Protein AF-A0A7S4D7T1-F1 (afdb_monomer)

Mean predicted aligned error: 14.3 Å

Organism: Heterosigma akashiwo (NCBI:txid2829)

Radius of gyration: 26.29 Å; Cα contacts (8 Å, |Δi|>4): 241; chains: 1; bounding box: 72×75×71 Å

Secondary structure (DSSP, 8-state):
-HHHHHHHHHHHHHHHHHHHHHHTTT-HHHHHHHHHHHHHHHHH-HHHHHHHHHTTHHHHHHHHHHGGGS-HHHHHHTTTTS--S-PPPPS--HHHHHHHHHHHT--------SB------S-TT---TT---PPPBPHHHHHHHHHHHHHHS-TT-SS--B-HHHHHHHHHHTT--SSTHHHHHHHHHHHHS-B-TTSPBPHHHHHHHHHHHHHH-HHHHHHHHHHTTB-TTS-B--TTTTS-------------------------

Foldseek 3Di:
DVVVVVVVVVVVVLVVLVVCCLCCQVVVVCNLVSLLVLLVCLQVDVVSLVVCVVVVVLLSLVCLQCQVVDDPVSCVVSVVPHDSDDGDRRPDSPSSVSSNCSSVVNDDDAQDDQWDDPPPPDDPPPCPVPDDPQTAGDPLNLVLQLVVQVVLFDPPDPPTFADLVSQLVLCVLLCVDPDPVSVVVSVCLLVPFDADPVSGHDSRSSSVVVSVCCVVPVVSSVSSSVSVQQDSNSDRQDPVNVPDPPPDPPDDDDDDDDDDDDDDDDDD

Solvent-accessible surface area (backbone atoms only — not comparable to full-atom values): 16066 Å² total; per-residue (Å²): 110,72,70,58,55,51,51,52,50,53,52,50,51,51,53,50,55,52,51,46,62,70,48,23,54,83,38,67,93,51,30,57,60,54,26,43,49,51,16,51,47,19,64,76,31,66,67,53,15,52,54,41,49,77,67,45,42,49,58,42,42,49,46,66,71,33,57,90,77,36,56,70,70,56,44,59,72,41,58,88,67,53,82,89,80,75,59,78,80,67,95,70,55,60,38,46,51,48,21,33,36,25,45,73,64,48,84,69,66,59,73,54,60,58,52,38,77,78,75,84,71,84,64,94,79,76,78,60,86,85,57,80,80,73,68,45,55,13,72,62,42,47,51,46,53,48,51,54,51,60,71,57,27,62,91,85,50,82,77,68,40,32,42,76,66,39,49,48,56,49,39,57,67,52,60,56,60,97,56,84,61,48,64,54,52,47,52,50,47,58,71,72,34,50,50,42,100,86,69,23,39,22,66,67,16,52,51,52,52,50,32,59,38,42,75,77,42,46,67,57,53,50,54,40,40,44,70,71,42,31,46,53,60,58,47,62,64,50,91,68,65,81,64,73,86,76,74,80,88,82,84,86,84,88,76,87,83,86,77,83,84,89,84,81,89,82,90,135

pLDDT: mean 73.37, std 18.33, range [31.25, 96.25]

Structure (mmCIF, N/CA/C/O backbone):
data_AF-A0A7S4D7T1-F1
#
_entry.id   AF-A0A7S4D7T1-F1
#
loop_
_atom_site.group_PDB
_atom_site.id
_atom_site.type_symbol
_atom_site.label_atom_id
_atom_site.label_alt_id
_atom_site.label_comp_id
_atom_site.label_asym_id
_atom_site.label_entity_id
_atom_site.label_seq_id
_atom_site.pdbx_PDB_ins_code
_atom_site.Cartn_x
_atom_site.Cartn_y
_atom_site.Cartn_z
_atom_site.occupancy
_atom_site.B_iso_or_equiv
_atom_site.auth_seq_id
_atom_site.auth_comp_id
_atom_site.auth_asym_id
_atom_site.auth_atom_id
_atom_site.pdbx_PDB_model_num
ATOM 1 N N . ALA A 1 1 ? 8.846 4.303 -43.285 1.00 58.09 1 ALA A N 1
ATOM 2 C CA . ALA A 1 1 ? 9.460 5.480 -42.624 1.00 58.09 1 ALA A CA 1
ATOM 3 C C . ALA A 1 1 ? 8.928 5.711 -41.201 1.00 58.09 1 ALA A C 1
ATOM 5 O O . ALA A 1 1 ? 9.719 5.656 -40.267 1.00 58.09 1 ALA A O 1
ATOM 6 N N . ALA A 1 2 ? 7.615 5.886 -40.995 1.00 49.41 2 ALA A N 1
ATOM 7 C CA . ALA A 1 2 ? 7.029 6.159 -39.669 1.00 49.41 2 ALA A CA 1
ATOM 8 C C . ALA A 1 2 ? 7.348 5.097 -38.589 1.00 49.41 2 ALA A C 1
ATOM 10 O O . ALA A 1 2 ? 7.709 5.449 -37.470 1.00 49.41 2 ALA A O 1
ATOM 11 N N . ALA A 1 3 ? 7.323 3.804 -38.932 1.00 53.72 3 ALA A N 1
ATOM 12 C CA . ALA A 1 3 ? 7.655 2.720 -37.996 1.00 53.72 3 ALA A CA 1
ATOM 13 C C . ALA A 1 3 ? 9.134 2.707 -37.549 1.00 53.72 3 ALA A C 1
ATOM 15 O O . ALA A 1 3 ? 9.437 2.330 -36.420 1.00 53.72 3 ALA A O 1
ATOM 16 N N . LEU A 1 4 ? 10.060 3.145 -38.411 1.00 59.38 4 LEU A N 1
ATOM 17 C CA . LEU A 1 4 ? 11.486 3.260 -38.074 1.00 59.38 4 LEU A CA 1
ATOM 18 C C . LEU A 1 4 ? 11.746 4.456 -37.149 1.00 59.38 4 LEU A C 1
ATOM 20 O O . LEU A 1 4 ? 12.502 4.334 -36.190 1.00 59.38 4 LEU A O 1
ATOM 24 N N . LEU A 1 5 ? 11.058 5.577 -37.387 1.00 53.88 5 LEU A N 1
ATOM 25 C CA . LEU A 1 5 ? 11.088 6.753 -36.510 1.00 53.88 5 LEU A CA 1
ATOM 26 C C . LEU A 1 5 ? 10.469 6.472 -35.134 1.00 53.88 5 LEU A C 1
ATOM 28 O O . LEU A 1 5 ? 10.988 6.932 -34.121 1.00 53.88 5 LEU A O 1
ATOM 32 N N . ALA A 1 6 ? 9.386 5.695 -35.074 1.00 60.22 6 ALA A N 1
ATOM 33 C CA . ALA A 1 6 ? 8.800 5.268 -33.805 1.00 60.22 6 ALA A CA 1
ATOM 34 C C . ALA A 1 6 ? 9.772 4.377 -33.011 1.00 60.22 6 ALA A C 1
ATOM 36 O O . ALA A 1 6 ? 9.989 4.604 -31.822 1.00 60.22 6 ALA A O 1
ATOM 37 N N . ARG A 1 7 ? 10.438 3.424 -33.681 1.00 71.31 7 ARG A N 1
ATOM 38 C CA . ARG A 1 7 ? 11.459 2.562 -33.062 1.00 71.31 7 ARG A CA 1
ATOM 39 C C . ARG A 1 7 ? 12.651 3.354 -32.520 1.00 71.31 7 ARG A C 1
ATOM 41 O O . ARG A 1 7 ? 13.093 3.064 -31.412 1.00 71.31 7 ARG A O 1
ATOM 48 N N . SER A 1 8 ? 13.142 4.363 -33.245 1.00 75.56 8 SER A N 1
ATOM 49 C CA . SER A 1 8 ? 14.277 5.176 -32.782 1.00 75.56 8 SER A CA 1
ATOM 50 C C . SER A 1 8 ? 13.923 6.066 -31.587 1.00 75.56 8 SER A C 1
ATOM 52 O O . SER A 1 8 ? 14.729 6.214 -30.671 1.00 75.56 8 SER A O 1
ATOM 54 N N . ARG A 1 9 ? 12.698 6.607 -31.542 1.00 74.81 9 ARG A N 1
ATOM 55 C CA . ARG A 1 9 ? 12.204 7.396 -30.402 1.00 74.81 9 ARG A CA 1
ATOM 56 C C . ARG A 1 9 ? 12.018 6.545 -29.151 1.00 74.81 9 ARG A C 1
ATOM 58 O O . ARG A 1 9 ? 12.444 6.966 -28.081 1.00 74.81 9 ARG A O 1
ATOM 65 N N . CYS A 1 10 ? 11.443 5.348 -29.282 1.00 71.19 10 CYS A N 1
ATOM 66 C CA . CYS A 1 10 ? 11.310 4.417 -28.162 1.00 71.19 10 CYS A CA 1
ATOM 67 C C . CYS A 1 10 ? 12.678 3.971 -27.633 1.00 71.19 10 CYS A C 1
ATOM 69 O O . CYS A 1 10 ? 12.885 3.997 -26.427 1.00 71.19 10 CYS A O 1
ATOM 71 N N . ALA A 1 11 ? 13.625 3.626 -28.513 1.00 75.19 11 ALA A N 1
ATOM 72 C CA . ALA A 1 11 ? 14.980 3.261 -28.100 1.00 75.19 11 ALA A CA 1
ATOM 73 C C . ALA A 1 11 ? 15.654 4.394 -27.311 1.00 75.19 11 ALA A C 1
ATOM 75 O O . ALA A 1 11 ? 16.148 4.168 -26.211 1.00 75.19 11 ALA A O 1
ATOM 76 N N . ARG A 1 12 ? 15.567 5.631 -27.815 1.00 80.00 12 ARG A N 1
ATOM 77 C CA . ARG A 1 12 ? 16.130 6.804 -27.141 1.00 80.00 12 ARG A CA 1
ATOM 78 C C . ARG A 1 12 ? 15.448 7.108 -25.806 1.00 80.00 12 ARG A C 1
ATOM 80 O O . ARG A 1 12 ? 16.125 7.468 -24.854 1.00 80.00 12 ARG A O 1
ATOM 87 N N . ALA A 1 13 ? 14.129 6.944 -25.711 1.00 75.44 13 ALA A N 1
ATOM 88 C CA . ALA A 1 13 ? 13.408 7.107 -24.448 1.00 75.44 13 ALA A CA 1
ATOM 89 C C . ALA A 1 13 ? 13.842 6.066 -23.403 1.00 75.44 13 ALA A C 1
ATOM 91 O O . ALA A 1 13 ? 14.020 6.406 -22.238 1.00 75.44 13 ALA A O 1
ATOM 92 N N . VAL A 1 14 ? 14.067 4.817 -23.823 1.00 76.44 14 VAL A N 1
ATOM 93 C CA . VAL A 1 14 ? 14.554 3.745 -22.945 1.00 76.44 14 VAL A CA 1
ATOM 94 C C . VAL A 1 14 ? 16.005 3.983 -22.525 1.00 76.44 14 VAL A C 1
ATOM 96 O O . VAL A 1 14 ? 16.341 3.755 -21.369 1.00 76.44 14 VAL A O 1
ATOM 99 N N . GLU A 1 15 ? 16.858 4.487 -23.417 1.00 79.25 15 GLU A N 1
ATOM 100 C CA . GLU A 1 15 ? 18.231 4.891 -23.080 1.00 79.25 15 GLU A CA 1
ATOM 101 C C . GLU A 1 15 ? 18.268 6.064 -22.096 1.00 79.25 15 GLU A C 1
ATOM 103 O O . GLU A 1 15 ? 19.058 6.043 -21.157 1.00 79.25 15 GLU A O 1
ATOM 108 N N . LEU A 1 16 ? 17.385 7.052 -22.260 1.00 80.69 16 LEU A N 1
ATOM 109 C CA . LEU A 1 16 ? 17.260 8.167 -21.320 1.00 80.69 16 LEU A CA 1
ATOM 110 C C . LEU A 1 16 ? 16.741 7.697 -19.958 1.00 80.69 16 LEU A C 1
ATOM 112 O O . LEU A 1 16 ? 17.324 8.053 -18.942 1.00 80.69 16 LEU A O 1
ATOM 116 N N . ALA A 1 17 ? 15.708 6.850 -19.921 1.00 73.62 17 ALA A N 1
ATOM 117 C CA . ALA A 1 17 ? 15.230 6.246 -18.676 1.00 73.62 17 ALA A CA 1
ATOM 118 C C . ALA A 1 17 ? 16.332 5.418 -17.995 1.00 73.62 17 ALA A C 1
ATOM 120 O O . ALA A 1 17 ? 16.471 5.437 -16.774 1.00 73.62 17 ALA A O 1
ATOM 121 N N . ALA A 1 18 ? 17.161 4.737 -18.787 1.00 73.94 18 ALA A N 1
ATOM 122 C CA . ALA A 1 18 ? 18.291 3.981 -18.283 1.00 73.94 18 ALA A CA 1
ATOM 123 C C . ALA A 1 18 ? 19.401 4.871 -17.695 1.00 73.94 18 ALA A C 1
ATOM 125 O O . ALA A 1 18 ? 19.939 4.564 -16.630 1.00 73.94 18 ALA A O 1
ATOM 126 N N . ALA A 1 19 ? 19.727 5.980 -18.360 1.00 79.75 19 ALA A N 1
ATOM 127 C CA . ALA A 1 19 ? 20.663 6.975 -17.843 1.00 79.75 19 ALA A CA 1
ATOM 128 C C . ALA A 1 19 ? 20.142 7.602 -16.539 1.00 79.75 19 ALA A C 1
ATOM 130 O O . ALA A 1 19 ? 20.873 7.661 -15.552 1.00 79.75 19 ALA A O 1
ATOM 131 N N . LEU A 1 20 ? 18.848 7.941 -16.496 1.00 78.00 20 LEU A N 1
ATOM 132 C CA . LEU A 1 20 ? 18.187 8.486 -15.310 1.00 78.00 20 LEU A CA 1
ATOM 133 C C . LEU A 1 20 ? 18.235 7.534 -14.112 1.00 78.00 20 LEU A C 1
ATOM 135 O O . LEU A 1 20 ? 18.373 8.003 -12.994 1.00 78.00 20 LEU A O 1
ATOM 139 N N . VAL A 1 21 ? 18.179 6.211 -14.305 1.00 73.88 21 VAL A N 1
ATOM 140 C CA . VAL A 1 21 ? 18.367 5.247 -13.201 1.00 73.88 21 VAL A CA 1
ATOM 141 C C . VAL A 1 21 ? 19.792 5.287 -12.641 1.00 73.88 21 VAL A C 1
ATOM 143 O O . VAL A 1 21 ? 19.977 5.143 -11.433 1.00 73.88 21 VAL A O 1
ATOM 146 N N . GLY A 1 22 ? 20.798 5.505 -13.493 1.00 71.69 22 GLY A N 1
ATOM 147 C CA . GLY A 1 22 ? 22.178 5.719 -13.045 1.00 71.69 22 GLY A CA 1
ATOM 148 C C . GLY A 1 22 ? 22.328 7.006 -12.231 1.00 71.69 22 GLY A C 1
ATOM 149 O O . GLY A 1 22 ? 23.037 7.024 -11.228 1.00 71.69 22 GLY A O 1
ATOM 150 N N . GLU A 1 23 ? 21.602 8.053 -12.623 1.00 78.06 23 GLU A N 1
ATOM 151 C CA . GLU A 1 23 ? 21.606 9.368 -11.972 1.00 78.06 23 GLU A CA 1
ATOM 152 C C . GLU A 1 23 ? 20.596 9.503 -10.823 1.00 78.06 23 GLU A C 1
ATOM 154 O O . GLU A 1 23 ? 20.685 10.450 -10.046 1.00 78.06 23 GLU A O 1
ATOM 159 N N . ALA A 1 24 ? 19.667 8.556 -10.649 1.00 72.75 24 ALA A N 1
ATOM 160 C CA . ALA A 1 24 ? 18.626 8.593 -9.614 1.00 72.75 24 ALA A CA 1
ATOM 161 C C . ALA A 1 24 ? 19.216 8.716 -8.198 1.00 72.75 24 ALA A C 1
ATOM 163 O O . ALA A 1 24 ? 18.579 9.232 -7.283 1.00 72.75 24 ALA A O 1
ATOM 164 N N . GLN A 1 25 ? 20.472 8.295 -8.03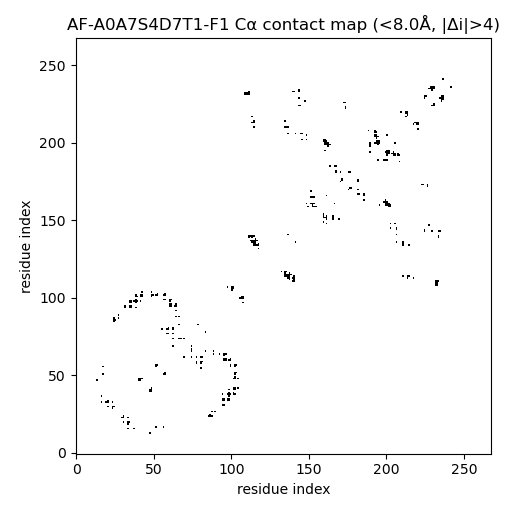2 1.00 68.00 25 GLN A N 1
ATOM 165 C CA . GLN A 1 25 ? 21.265 8.473 -6.820 1.00 68.00 25 GLN A CA 1
ATOM 166 C C . GLN A 1 25 ? 21.493 9.944 -6.440 1.00 68.00 25 GLN A C 1
ATOM 168 O O . GLN A 1 25 ? 21.519 10.265 -5.254 1.00 68.00 25 GLN A O 1
ATOM 173 N N . ALA A 1 26 ? 21.641 10.827 -7.429 1.00 75.19 26 ALA A N 1
ATOM 174 C CA . ALA A 1 26 ? 21.831 12.261 -7.229 1.00 75.19 26 ALA A CA 1
ATOM 175 C C . ALA A 1 26 ? 20.513 12.995 -6.925 1.00 75.19 26 ALA A C 1
ATOM 177 O O . ALA A 1 26 ? 20.535 14.102 -6.387 1.00 75.19 26 ALA A O 1
ATOM 178 N N . TYR A 1 27 ? 19.368 12.371 -7.227 1.00 77.50 27 TYR A N 1
ATOM 179 C CA . TYR A 1 27 ? 18.038 12.970 -7.103 1.00 77.50 27 TYR A CA 1
ATOM 180 C C . TYR A 1 27 ? 17.077 12.054 -6.328 1.00 77.50 27 TYR A C 1
ATOM 182 O O . TYR A 1 27 ? 16.095 11.558 -6.883 1.00 77.50 27 TYR A O 1
ATOM 190 N N . PRO A 1 28 ? 17.309 11.832 -5.020 1.00 69.69 28 PRO A N 1
ATOM 191 C CA . PRO A 1 28 ? 16.513 10.892 -4.229 1.00 69.69 28 PRO A CA 1
ATOM 192 C C . PRO A 1 28 ? 15.020 11.252 -4.182 1.00 69.69 28 PRO A C 1
ATOM 194 O O . PRO A 1 28 ? 14.190 10.359 -4.089 1.00 69.69 28 PRO A O 1
ATOM 197 N N . GLY A 1 29 ? 14.664 12.537 -4.296 1.00 73.12 29 GLY A N 1
ATOM 198 C CA . GLY A 1 29 ? 13.265 12.982 -4.288 1.00 73.12 29 GLY A CA 1
ATOM 199 C C . GLY A 1 29 ? 12.452 12.580 -5.523 1.00 73.12 29 GLY A C 1
ATOM 200 O O . GLY A 1 29 ? 11.230 12.577 -5.450 1.00 73.12 29 GLY A O 1
ATOM 201 N N . THR A 1 30 ? 13.106 12.244 -6.639 1.00 77.94 30 THR A N 1
ATOM 202 C CA . THR A 1 30 ? 12.452 11.828 -7.896 1.00 77.94 30 THR A CA 1
ATOM 203 C C . THR A 1 30 ? 12.805 10.398 -8.300 1.00 77.94 30 THR A C 1
ATOM 205 O O . THR A 1 30 ? 12.291 9.890 -9.296 1.00 77.94 30 THR A O 1
ATOM 208 N N . ALA A 1 31 ? 13.673 9.729 -7.537 1.00 78.44 31 ALA A N 1
ATOM 209 C CA . ALA A 1 31 ? 14.125 8.376 -7.826 1.00 78.44 31 ALA A CA 1
ATOM 210 C C . ALA A 1 31 ? 12.949 7.386 -7.907 1.00 78.44 31 ALA A C 1
ATOM 212 O O . ALA A 1 31 ? 12.896 6.578 -8.834 1.00 78.44 31 ALA A O 1
ATOM 213 N N . ASP A 1 32 ? 11.974 7.500 -7.001 1.00 77.38 32 ASP A N 1
ATOM 214 C CA . ASP A 1 32 ? 10.762 6.671 -6.997 1.00 77.38 32 ASP A CA 1
ATOM 215 C C . ASP A 1 32 ? 9.980 6.753 -8.311 1.00 77.38 32 ASP A C 1
ATOM 217 O O . ASP A 1 32 ? 9.601 5.722 -8.868 1.00 77.38 32 ASP A O 1
ATOM 221 N N . ASP A 1 33 ? 9.795 7.962 -8.845 1.00 81.31 33 ASP A N 1
ATOM 222 C CA . ASP A 1 33 ? 9.062 8.177 -10.095 1.00 81.31 33 ASP A CA 1
ATOM 223 C C . ASP A 1 33 ? 9.802 7.557 -11.288 1.00 81.31 33 ASP A C 1
ATOM 225 O O . ASP A 1 33 ? 9.182 6.980 -12.186 1.00 81.31 33 ASP A O 1
ATOM 229 N N . VAL A 1 34 ? 11.140 7.615 -11.284 1.00 83.50 34 VAL A N 1
ATOM 230 C CA . VAL A 1 34 ? 11.977 6.976 -12.311 1.00 83.50 34 VAL A CA 1
ATOM 231 C C . VAL A 1 34 ? 11.824 5.455 -12.256 1.00 83.50 34 VAL A C 1
ATOM 233 O O . VAL A 1 34 ? 11.635 4.820 -13.296 1.00 83.50 34 VAL A O 1
ATOM 236 N N . PHE A 1 35 ? 11.856 4.853 -11.064 1.00 84.88 35 PHE A N 1
ATOM 237 C CA . PHE A 1 35 ? 11.665 3.408 -10.917 1.00 84.88 35 PHE A CA 1
ATOM 238 C C . PHE A 1 35 ? 10.250 2.976 -11.307 1.00 84.88 35 PHE A C 1
ATOM 240 O O . PHE A 1 35 ? 10.098 2.016 -12.065 1.00 84.88 35 PHE A O 1
ATOM 247 N N . ALA A 1 36 ? 9.227 3.719 -10.881 1.00 82.19 36 ALA A N 1
ATOM 248 C CA . ALA A 1 36 ? 7.841 3.473 -11.266 1.00 82.19 36 ALA A CA 1
ATOM 249 C C . ALA A 1 36 ? 7.659 3.527 -12.793 1.00 82.19 36 ALA A C 1
ATOM 251 O O . ALA A 1 36 ? 7.038 2.637 -13.378 1.00 82.19 36 ALA A O 1
ATOM 252 N N . LEU A 1 37 ? 8.267 4.515 -13.461 1.00 84.62 37 LEU A N 1
ATOM 253 C CA . LEU A 1 37 ? 8.248 4.632 -14.919 1.00 84.62 37 LEU A CA 1
ATOM 254 C C . LEU A 1 37 ? 8.920 3.432 -15.600 1.00 84.62 37 LEU A C 1
ATOM 256 O O . LEU A 1 37 ? 8.364 2.872 -16.546 1.00 84.62 37 LEU A O 1
ATOM 260 N N . VAL A 1 38 ? 10.097 3.012 -15.128 1.00 84.62 38 VAL A N 1
ATOM 261 C CA . VAL A 1 38 ? 10.807 1.843 -15.677 1.00 84.62 38 VAL A CA 1
ATOM 262 C C . VAL A 1 38 ? 9.978 0.569 -15.511 1.00 84.62 38 VAL A C 1
ATOM 264 O O . VAL A 1 38 ? 9.858 -0.203 -16.465 1.00 84.62 38 VAL A O 1
ATOM 267 N N . GLY A 1 39 ? 9.364 0.372 -14.341 1.00 83.38 39 GLY A N 1
ATOM 268 C CA . GLY A 1 39 ? 8.457 -0.746 -14.085 1.00 83.38 39 GLY A CA 1
ATOM 269 C C . GLY A 1 39 ? 7.258 -0.748 -15.034 1.00 83.38 39 GLY A C 1
ATOM 270 O O . GLY A 1 39 ? 6.999 -1.756 -15.696 1.00 83.38 39 GLY A O 1
ATOM 271 N N . ALA A 1 40 ? 6.586 0.396 -15.189 1.00 82.75 40 ALA A N 1
ATOM 272 C CA . ALA A 1 40 ? 5.454 0.549 -16.101 1.00 82.75 40 ALA A CA 1
ATOM 273 C C . ALA A 1 40 ? 5.842 0.279 -17.568 1.00 82.75 40 ALA A C 1
ATOM 275 O O . ALA A 1 40 ? 5.142 -0.445 -18.278 1.00 82.75 40 ALA A O 1
ATOM 276 N N . LEU A 1 41 ? 6.989 0.794 -18.026 1.00 83.94 41 LEU A N 1
ATOM 277 C CA . LEU A 1 41 ? 7.494 0.552 -19.382 1.00 83.94 41 LEU A CA 1
ATOM 278 C C . LEU A 1 41 ? 7.815 -0.931 -19.624 1.00 83.94 41 LEU A C 1
ATOM 280 O O . LEU A 1 41 ? 7.480 -1.470 -20.682 1.00 83.94 41 LEU A O 1
ATOM 284 N N . ALA A 1 42 ? 8.439 -1.600 -18.651 1.00 84.75 42 ALA A N 1
ATOM 285 C CA . ALA A 1 42 ? 8.751 -3.024 -18.729 1.00 84.75 42 ALA A CA 1
ATOM 286 C C . ALA A 1 42 ? 7.488 -3.905 -18.726 1.00 84.75 42 ALA A C 1
ATOM 288 O O . ALA A 1 42 ? 7.451 -4.924 -19.423 1.00 84.75 42 ALA A O 1
ATOM 289 N N . ALA A 1 43 ? 6.452 -3.508 -17.981 1.00 81.12 43 ALA A N 1
ATOM 290 C CA . ALA A 1 43 ? 5.167 -4.200 -17.941 1.00 81.12 43 ALA A CA 1
ATOM 291 C C . ALA A 1 43 ? 4.385 -4.046 -19.257 1.00 81.12 43 ALA A C 1
ATOM 293 O O . ALA A 1 43 ? 3.876 -5.031 -19.791 1.00 81.12 43 ALA A O 1
ATOM 294 N N . CYS A 1 44 ? 4.338 -2.832 -19.817 1.00 83.31 44 CYS A N 1
ATOM 295 C CA . CYS A 1 44 ? 3.559 -2.530 -21.019 1.00 83.31 44 CYS A CA 1
ATOM 296 C C . CYS A 1 44 ? 4.208 -3.022 -22.323 1.00 83.31 44 CYS A C 1
ATOM 298 O O . CYS A 1 44 ? 3.500 -3.317 -23.285 1.00 83.31 44 CYS A O 1
ATOM 300 N N . ALA A 1 45 ? 5.543 -3.104 -22.395 1.00 87.31 45 ALA A N 1
ATOM 301 C CA . ALA A 1 45 ? 6.253 -3.405 -23.638 1.00 87.31 45 ALA A CA 1
ATOM 302 C C . ALA A 1 45 ? 7.298 -4.529 -23.468 1.00 87.31 45 ALA A C 1
ATOM 304 O O . ALA A 1 45 ? 8.441 -4.270 -23.078 1.00 87.31 45 ALA A O 1
ATOM 305 N N . PRO A 1 46 ? 6.990 -5.780 -23.877 1.00 85.75 46 PRO A N 1
ATOM 306 C CA . PRO A 1 46 ? 7.918 -6.911 -23.756 1.00 85.75 46 PRO A CA 1
ATOM 307 C C . PRO A 1 46 ? 9.271 -6.696 -24.450 1.00 85.75 46 PRO A C 1
ATOM 309 O O . PRO A 1 46 ? 10.291 -7.218 -24.002 1.00 85.75 46 PRO A O 1
ATOM 312 N N . ALA A 1 47 ? 9.301 -5.920 -25.539 1.00 84.25 47 ALA A N 1
ATOM 313 C CA . ALA A 1 47 ? 10.537 -5.559 -26.231 1.00 84.25 47 ALA A CA 1
ATOM 314 C C . ALA A 1 47 ? 11.437 -4.646 -25.379 1.00 84.25 47 ALA A C 1
ATOM 316 O O . ALA A 1 47 ? 12.647 -4.858 -25.333 1.00 84.25 47 ALA A O 1
ATOM 317 N N . VAL A 1 48 ? 10.844 -3.680 -24.666 1.00 84.19 48 VAL A N 1
ATOM 318 C CA . VAL A 1 48 ? 11.557 -2.795 -23.733 1.00 84.19 48 VAL A CA 1
ATOM 319 C C . VAL A 1 48 ? 12.106 -3.606 -22.566 1.00 84.19 48 VAL A C 1
ATOM 321 O O . VAL A 1 48 ? 13.281 -3.480 -22.238 1.00 84.19 48 VAL A O 1
ATOM 324 N N . ARG A 1 49 ? 11.301 -4.518 -22.009 1.00 87.31 49 ARG A N 1
ATOM 325 C CA . ARG A 1 49 ? 11.753 -5.443 -20.964 1.00 87.31 49 ARG A CA 1
ATOM 326 C C . ARG A 1 49 ? 12.974 -6.255 -21.394 1.00 87.31 49 ARG A C 1
ATOM 328 O O . ARG A 1 49 ? 13.981 -6.245 -20.695 1.00 87.31 49 ARG A O 1
ATOM 335 N N . ARG A 1 50 ? 12.919 -6.921 -22.557 1.00 85.81 50 ARG A N 1
ATOM 336 C CA . ARG A 1 50 ? 14.054 -7.702 -23.091 1.00 85.81 50 ARG A CA 1
ATOM 337 C C . ARG A 1 50 ? 15.303 -6.843 -23.278 1.00 85.81 50 ARG A C 1
ATOM 339 O O . ARG A 1 50 ? 16.391 -7.288 -22.933 1.00 85.81 50 ARG A O 1
ATOM 346 N N . TYR A 1 51 ? 15.141 -5.624 -23.794 1.00 85.31 51 TYR A N 1
ATOM 347 C CA . TYR A 1 51 ? 16.247 -4.684 -23.967 1.00 85.31 51 TYR A CA 1
ATOM 348 C C . TYR A 1 51 ? 16.897 -4.312 -22.629 1.00 85.31 51 TYR A C 1
ATOM 350 O O . TYR A 1 51 ? 18.114 -4.394 -22.494 1.00 85.31 51 TYR A O 1
ATOM 358 N N . LEU A 1 52 ? 16.094 -3.947 -21.628 1.00 84.06 52 LEU A N 1
ATOM 359 C CA . LEU A 1 52 ? 16.585 -3.567 -20.304 1.00 84.06 52 LEU A CA 1
ATOM 360 C C . LEU A 1 52 ? 17.264 -4.747 -19.590 1.00 84.06 52 LEU A C 1
ATOM 362 O O . LEU A 1 52 ? 18.349 -4.584 -19.034 1.00 84.06 52 LEU A O 1
ATOM 366 N N . VAL A 1 53 ? 16.693 -5.952 -19.671 1.00 86.00 53 VAL A N 1
ATOM 367 C CA . VAL A 1 53 ? 17.312 -7.178 -19.134 1.00 86.00 53 VAL A CA 1
ATOM 368 C C . VAL A 1 53 ? 18.657 -7.464 -19.805 1.00 86.00 53 VAL A C 1
ATOM 370 O O . VAL A 1 53 ? 19.634 -7.715 -19.106 1.00 86.00 53 VAL A O 1
ATOM 373 N N . ALA A 1 54 ? 18.747 -7.344 -21.133 1.00 85.44 54 ALA A N 1
ATOM 374 C CA . ALA A 1 54 ? 20.001 -7.521 -21.873 1.00 85.44 54 ALA A CA 1
ATOM 375 C C . ALA A 1 54 ? 21.083 -6.480 -21.514 1.00 85.44 54 ALA A C 1
ATOM 377 O O . ALA A 1 54 ? 22.255 -6.676 -21.823 1.00 85.44 54 ALA A O 1
ATOM 378 N N . ARG A 1 55 ? 20.702 -5.374 -20.863 1.00 83.00 55 ARG A N 1
ATOM 379 C CA . ARG A 1 55 ? 21.597 -4.327 -20.346 1.00 83.00 55 ARG A CA 1
ATOM 380 C C . ARG A 1 55 ? 21.835 -4.433 -18.834 1.00 83.00 55 ARG A C 1
ATOM 382 O O . ARG A 1 55 ? 22.299 -3.469 -18.227 1.00 83.00 55 ARG A O 1
ATOM 389 N N . GLU A 1 56 ? 21.496 -5.572 -18.230 1.00 82.50 56 GLU A N 1
ATOM 390 C CA . GLU A 1 56 ? 21.701 -5.863 -16.804 1.00 82.50 56 GLU A CA 1
ATOM 391 C C . GLU A 1 56 ? 20.970 -4.894 -15.854 1.00 82.50 56 GLU A C 1
ATOM 393 O O . GLU A 1 56 ? 21.374 -4.696 -14.707 1.00 82.50 56 GLU A O 1
ATOM 398 N N . PHE A 1 57 ? 19.858 -4.294 -16.294 1.00 81.88 57 PHE A N 1
ATOM 399 C CA . PHE A 1 57 ? 19.068 -3.392 -15.446 1.00 81.88 57 PHE A CA 1
ATOM 400 C C . PHE A 1 57 ? 18.600 -4.006 -14.122 1.00 81.88 57 PHE A C 1
ATOM 402 O O . PHE A 1 57 ? 18.728 -3.333 -13.101 1.00 81.88 57 PHE A O 1
ATOM 409 N N . PRO A 1 58 ? 18.115 -5.262 -14.076 1.00 83.44 58 PRO A N 1
ATOM 410 C CA . PRO A 1 58 ? 17.748 -5.895 -12.811 1.00 83.44 58 PRO A CA 1
ATOM 411 C C . PRO A 1 58 ? 18.905 -5.932 -11.808 1.00 83.44 58 PRO A C 1
ATOM 413 O O . PRO A 1 58 ? 18.696 -5.677 -10.627 1.00 83.44 58 PRO A O 1
ATOM 416 N N . ALA A 1 59 ? 20.133 -6.183 -12.274 1.00 79.62 59 ALA A N 1
ATOM 417 C CA . ALA A 1 59 ? 21.321 -6.186 -11.424 1.00 79.62 59 ALA A CA 1
ATOM 418 C C . ALA A 1 59 ? 21.643 -4.776 -10.901 1.00 79.62 59 ALA A C 1
ATOM 420 O O . ALA A 1 59 ? 21.958 -4.619 -9.722 1.00 79.62 59 ALA A O 1
ATOM 421 N N . ARG A 1 60 ? 21.488 -3.740 -11.740 1.00 77.56 60 ARG A N 1
ATOM 422 C CA . ARG A 1 60 ? 21.641 -2.325 -11.342 1.00 77.56 60 ARG A CA 1
ATOM 423 C C . ARG A 1 60 ? 20.625 -1.916 -10.274 1.00 77.56 60 ARG A C 1
ATOM 425 O O . ARG A 1 60 ? 20.998 -1.294 -9.284 1.00 77.56 60 ARG A O 1
ATOM 432 N N . LEU A 1 61 ? 19.358 -2.298 -10.445 1.00 78.62 61 LEU A N 1
ATOM 433 C CA . LEU A 1 61 ? 18.297 -2.032 -9.469 1.00 78.62 61 LEU A CA 1
ATOM 434 C C . LEU A 1 61 ? 18.505 -2.827 -8.171 1.00 78.62 61 LEU A C 1
ATOM 436 O O . LEU A 1 61 ? 18.385 -2.273 -7.083 1.00 78.62 61 LEU A O 1
ATOM 440 N N . ALA A 1 62 ? 18.895 -4.100 -8.259 1.00 75.88 62 ALA A N 1
ATOM 441 C CA . ALA A 1 62 ? 19.204 -4.914 -7.085 1.00 75.88 62 ALA A CA 1
ATOM 442 C C . ALA A 1 62 ? 20.390 -4.344 -6.291 1.00 75.88 62 ALA A C 1
ATOM 444 O O . ALA A 1 62 ? 20.332 -4.264 -5.066 1.00 75.88 62 ALA A O 1
ATOM 445 N N . ALA A 1 63 ? 21.440 -3.881 -6.973 1.00 74.19 63 ALA A N 1
ATOM 446 C CA . ALA A 1 63 ? 22.564 -3.186 -6.347 1.00 74.19 63 ALA A CA 1
ATOM 447 C C . ALA A 1 63 ? 22.121 -1.907 -5.619 1.00 74.19 63 ALA A C 1
ATOM 449 O O . ALA A 1 63 ? 22.626 -1.603 -4.538 1.00 74.19 63 ALA A O 1
ATOM 450 N N . PHE A 1 64 ? 21.139 -1.196 -6.176 1.00 71.88 64 PHE A N 1
ATOM 451 C CA . PHE A 1 64 ? 20.562 0.001 -5.576 1.00 71.88 64 PHE A CA 1
ATOM 452 C C . PHE A 1 64 ? 19.800 -0.290 -4.269 1.00 71.88 64 PHE A C 1
ATOM 454 O O . PHE A 1 64 ? 19.913 0.486 -3.319 1.00 71.88 64 PHE A O 1
ATOM 461 N N . VAL A 1 65 ? 19.079 -1.417 -4.190 1.00 72.31 65 VAL A N 1
ATOM 462 C CA . VAL A 1 65 ? 18.396 -1.872 -2.960 1.00 72.31 65 VAL A CA 1
ATOM 463 C C . VAL A 1 65 ? 19.389 -2.408 -1.931 1.00 72.31 65 VAL A C 1
ATOM 465 O O . VAL A 1 65 ? 19.303 -2.094 -0.746 1.00 72.31 65 VAL A O 1
ATOM 468 N N . LEU A 1 66 ? 20.330 -3.244 -2.375 1.00 69.06 66 LEU A N 1
ATOM 469 C CA . LEU A 1 66 ? 21.166 -4.029 -1.474 1.00 69.06 66 LEU A CA 1
ATOM 470 C C . LEU A 1 66 ? 22.345 -3.237 -0.895 1.00 69.06 66 LEU A C 1
ATOM 472 O O . LEU A 1 66 ? 22.678 -3.469 0.262 1.00 69.06 66 LEU A O 1
ATOM 476 N N . LYS A 1 67 ? 22.969 -2.317 -1.648 1.00 70.38 67 LYS A N 1
ATOM 477 C CA . LYS A 1 67 ? 24.150 -1.520 -1.233 1.00 70.38 67 LYS A CA 1
ATOM 478 C C . LYS A 1 67 ? 25.114 -2.289 -0.311 1.00 70.38 67 LYS A C 1
ATOM 480 O O . LYS A 1 67 ? 25.664 -3.311 -0.711 1.00 70.38 67 LYS A O 1
ATOM 485 N N . GLU A 1 68 ? 25.293 -1.821 0.928 1.00 63.06 68 GLU A N 1
ATOM 486 C CA . GLU A 1 68 ? 26.169 -2.410 1.953 1.00 63.06 68 GLU A CA 1
ATOM 487 C C . GLU A 1 68 ? 25.571 -3.643 2.648 1.00 63.06 68 GLU A C 1
ATOM 489 O O . GLU A 1 68 ? 26.289 -4.396 3.300 1.00 63.06 68 GLU A O 1
ATOM 494 N N . ARG A 1 69 ? 24.260 -3.874 2.503 1.00 59.66 69 ARG A N 1
ATOM 495 C CA . ARG A 1 69 ? 23.561 -5.059 3.026 1.00 59.66 69 ARG A CA 1
ATOM 496 C C . ARG A 1 69 ? 23.727 -6.284 2.121 1.00 59.66 69 ARG A C 1
ATOM 498 O O . ARG A 1 69 ? 23.326 -7.380 2.506 1.00 59.66 69 ARG A O 1
ATOM 505 N N . ALA A 1 70 ? 24.311 -6.124 0.932 1.00 59.72 70 ALA A N 1
ATOM 506 C CA . ALA A 1 70 ? 24.614 -7.236 0.042 1.00 59.72 70 ALA A CA 1
ATOM 507 C C . ALA A 1 70 ? 25.666 -8.172 0.676 1.00 59.72 70 ALA A C 1
ATOM 509 O O . ALA A 1 70 ? 26.743 -7.709 1.065 1.00 59.72 70 ALA A O 1
ATOM 510 N N . PRO A 1 71 ? 25.437 -9.498 0.711 1.00 61.56 71 PRO A N 1
ATOM 511 C CA . PRO A 1 71 ? 26.490 -10.456 1.032 1.00 61.56 71 PRO A CA 1
ATOM 512 C C . PRO A 1 71 ? 27.725 -10.228 0.148 1.00 61.56 71 PRO A C 1
ATOM 514 O O . PRO A 1 71 ? 27.591 -9.925 -1.038 1.00 61.56 71 PRO A O 1
ATOM 517 N N . LYS A 1 72 ? 28.938 -10.417 0.690 1.00 63.84 72 LYS A N 1
ATOM 518 C CA . LYS A 1 72 ? 30.207 -10.104 -0.009 1.00 63.84 72 LYS A CA 1
ATOM 519 C C . LYS A 1 72 ? 30.311 -10.720 -1.413 1.00 63.84 72 LYS A C 1
ATOM 521 O O . LYS A 1 72 ? 30.880 -10.092 -2.302 1.00 63.84 72 LYS A O 1
ATOM 526 N N . ALA A 1 73 ? 29.746 -11.912 -1.615 1.00 63.19 73 ALA A N 1
ATOM 527 C CA . ALA A 1 73 ? 29.681 -12.582 -2.914 1.00 63.19 73 ALA A CA 1
ATOM 528 C C . ALA A 1 73 ? 28.782 -11.839 -3.924 1.00 63.19 73 ALA A C 1
ATOM 530 O O . ALA A 1 73 ? 29.180 -11.629 -5.066 1.00 63.19 73 ALA A O 1
ATOM 531 N N . VAL A 1 74 ? 27.611 -11.366 -3.485 1.00 58.66 74 VAL A N 1
ATOM 532 C CA . VAL A 1 74 ? 26.675 -10.570 -4.298 1.00 58.66 74 VAL A CA 1
ATOM 533 C C . VAL A 1 74 ? 27.270 -9.192 -4.597 1.00 58.66 74 VAL A C 1
ATOM 535 O O . VAL A 1 74 ? 27.263 -8.747 -5.739 1.00 58.66 74 VAL A O 1
ATOM 538 N N . ALA A 1 75 ? 27.893 -8.552 -3.605 1.00 63.91 75 ALA A N 1
ATOM 539 C CA . ALA A 1 75 ? 28.605 -7.289 -3.797 1.00 63.91 75 ALA A CA 1
ATOM 540 C C . ALA A 1 75 ? 29.806 -7.414 -4.760 1.00 63.91 75 ALA A C 1
ATOM 542 O O . ALA A 1 75 ? 30.150 -6.459 -5.452 1.00 63.91 75 ALA A O 1
ATOM 543 N N . ALA A 1 76 ? 30.469 -8.576 -4.814 1.00 67.06 76 ALA A N 1
ATOM 544 C CA . ALA A 1 76 ? 31.535 -8.846 -5.779 1.00 67.06 76 ALA A CA 1
ATOM 545 C C . ALA A 1 76 ? 30.992 -9.021 -7.206 1.00 67.06 76 ALA A C 1
ATOM 547 O O . ALA A 1 76 ? 31.589 -8.490 -8.139 1.00 67.06 76 ALA A O 1
ATOM 548 N N . ALA A 1 77 ? 29.844 -9.685 -7.367 1.00 64.62 77 ALA A N 1
ATOM 549 C CA . ALA A 1 77 ? 29.179 -9.838 -8.661 1.00 64.62 77 ALA A CA 1
ATOM 550 C C . ALA A 1 77 ? 28.634 -8.506 -9.215 1.00 64.62 77 ALA A C 1
ATOM 552 O O . ALA A 1 77 ? 28.648 -8.283 -10.420 1.00 64.62 77 ALA A O 1
ATOM 553 N N . LEU A 1 78 ? 28.202 -7.594 -8.338 1.00 63.72 78 LEU A N 1
ATOM 554 C CA . LEU A 1 78 ? 27.628 -6.295 -8.717 1.00 63.72 78 LEU A CA 1
ATOM 555 C C . LEU A 1 78 ? 28.672 -5.172 -8.874 1.00 63.72 78 LEU A C 1
ATOM 557 O O . LEU A 1 78 ? 28.335 -4.069 -9.304 1.00 63.72 78 LEU A O 1
ATOM 561 N N . ARG A 1 79 ? 29.948 -5.436 -8.560 1.00 62.41 79 ARG A N 1
ATOM 562 C CA . ARG A 1 79 ? 31.023 -4.427 -8.485 1.00 62.41 79 ARG A CA 1
ATOM 563 C C . ARG A 1 79 ? 31.389 -3.774 -9.829 1.00 62.41 79 ARG A C 1
ATOM 565 O O . ARG A 1 79 ? 32.008 -2.719 -9.827 1.00 62.41 79 ARG A O 1
ATOM 572 N N . GLY A 1 80 ? 31.013 -4.386 -10.956 1.00 60.16 80 GLY A N 1
ATOM 573 C CA . GLY A 1 80 ? 31.174 -3.822 -12.307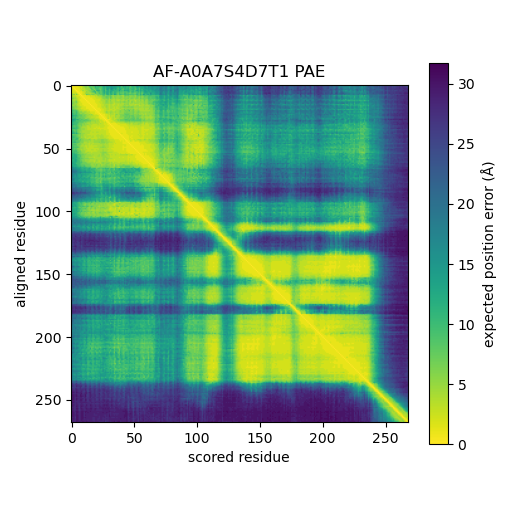 1.00 60.16 80 GLY A CA 1
ATOM 574 C C . GLY A 1 80 ? 29.949 -3.062 -12.828 1.00 60.16 80 GLY A C 1
ATOM 575 O O . GLY A 1 80 ? 29.989 -2.517 -13.927 1.00 60.16 80 GLY A O 1
ATOM 576 N N . VAL A 1 81 ? 28.856 -3.050 -12.059 1.00 58.53 81 VAL A N 1
ATOM 577 C CA . VAL A 1 81 ? 27.528 -2.622 -12.517 1.00 58.53 81 VAL A CA 1
ATOM 578 C C . VAL A 1 81 ? 27.099 -1.291 -11.881 1.00 58.53 81 VAL A C 1
ATOM 580 O O . VAL A 1 81 ? 26.334 -0.548 -12.497 1.00 58.53 81 VAL A O 1
ATOM 583 N N . VAL A 1 82 ? 27.603 -0.957 -10.686 1.00 54.62 82 VAL A N 1
ATOM 584 C CA . VAL A 1 82 ? 27.270 0.277 -9.949 1.00 54.62 82 VAL A CA 1
ATOM 585 C C . VAL A 1 82 ? 28.513 0.850 -9.259 1.0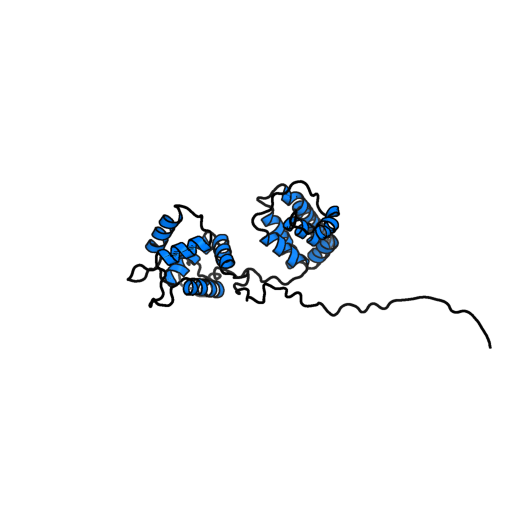0 54.62 82 VAL A C 1
ATOM 587 O O . VAL A 1 82 ? 29.292 0.098 -8.674 1.00 54.62 82 VAL A O 1
ATOM 590 N N . ASP A 1 83 ? 28.684 2.176 -9.301 1.00 56.31 83 ASP A N 1
ATOM 591 C CA . ASP A 1 83 ? 29.706 2.878 -8.515 1.00 56.31 83 ASP A CA 1
ATOM 592 C C . ASP A 1 83 ? 29.312 2.839 -7.021 1.00 56.31 83 ASP A C 1
ATOM 594 O O . ASP A 1 83 ? 28.224 3.299 -6.663 1.00 56.31 83 ASP A O 1
ATOM 598 N N . PRO A 1 84 ? 30.141 2.269 -6.124 1.00 49.69 84 PRO A N 1
ATOM 599 C CA . PRO A 1 84 ? 29.821 2.145 -4.700 1.00 49.69 84 PRO A CA 1
ATOM 600 C C . PRO A 1 84 ? 29.754 3.487 -3.953 1.00 49.69 84 PRO A C 1
ATOM 602 O O . PRO A 1 84 ? 29.420 3.511 -2.768 1.00 49.69 84 PRO A O 1
ATOM 605 N N . ARG A 1 85 ? 30.091 4.608 -4.597 1.00 47.78 85 ARG A N 1
ATOM 606 C CA . ARG A 1 85 ? 30.192 5.918 -3.953 1.00 47.78 85 ARG A CA 1
ATOM 607 C C . ARG A 1 85 ? 28.941 6.768 -4.197 1.00 47.78 85 ARG A C 1
ATOM 609 O O . ARG A 1 85 ? 28.887 7.513 -5.165 1.00 47.78 85 ARG A O 1
ATOM 616 N N . GLY A 1 86 ? 27.997 6.761 -3.250 1.00 51.28 86 GLY A N 1
ATOM 617 C CA . GLY A 1 86 ? 27.313 8.025 -2.923 1.00 51.28 86 GLY A CA 1
ATOM 618 C C . GLY A 1 86 ? 25.790 8.083 -2.814 1.00 51.28 86 GLY A C 1
ATOM 619 O O . GLY A 1 86 ? 25.282 9.182 -2.625 1.00 51.28 86 GLY A O 1
ATOM 620 N N . ALA A 1 87 ? 25.031 6.988 -2.869 1.00 51.28 87 ALA A N 1
ATOM 621 C CA . ALA A 1 87 ? 23.577 7.106 -2.712 1.00 51.28 87 ALA A CA 1
ATOM 622 C C . ALA A 1 87 ? 23.110 6.877 -1.260 1.00 51.28 87 ALA A C 1
ATOM 624 O O . ALA A 1 87 ? 23.435 5.829 -0.690 1.00 51.28 87 ALA A O 1
ATOM 625 N N . PRO A 1 88 ? 22.243 7.729 -0.684 1.00 52.53 88 PRO A N 1
ATOM 626 C CA . PRO A 1 88 ? 21.514 7.402 0.543 1.00 52.53 88 PRO A CA 1
ATOM 627 C C . PRO A 1 88 ? 20.544 6.239 0.287 1.00 52.53 88 PRO A C 1
ATOM 629 O O . PRO A 1 88 ? 19.983 6.113 -0.803 1.00 52.53 88 PRO A O 1
ATOM 632 N N . ALA A 1 89 ? 20.401 5.311 1.237 1.00 52.94 89 ALA A N 1
ATOM 633 C CA . ALA A 1 89 ? 19.353 4.289 1.177 1.00 52.94 89 ALA A CA 1
ATOM 634 C C . ALA A 1 89 ? 17.990 4.995 1.089 1.00 52.94 89 ALA A C 1
ATOM 636 O O . ALA A 1 89 ? 17.693 5.827 1.946 1.00 52.94 89 ALA A O 1
ATOM 637 N N . LEU A 1 90 ? 17.201 4.717 0.045 1.00 55.53 90 LEU A N 1
ATOM 638 C CA . LEU A 1 90 ? 15.831 5.221 0.003 1.00 55.53 90 LEU A CA 1
ATOM 639 C C . LEU A 1 90 ? 15.028 4.522 1.107 1.00 55.53 90 LEU A C 1
ATOM 641 O O . LEU A 1 90 ? 15.212 3.320 1.308 1.00 55.53 90 LEU A O 1
ATOM 645 N N . PRO A 1 91 ? 14.190 5.263 1.849 1.00 54.44 91 PRO A N 1
ATOM 646 C CA . PRO A 1 91 ? 13.394 4.702 2.937 1.00 54.44 91 PRO A CA 1
ATOM 647 C C . PRO A 1 91 ? 12.405 3.642 2.435 1.00 54.44 91 PRO A C 1
ATOM 649 O O . PRO A 1 91 ? 12.182 2.661 3.137 1.00 54.44 91 PRO A O 1
ATOM 652 N N . ASP A 1 92 ? 11.921 3.784 1.196 1.00 63.09 92 ASP A N 1
ATOM 653 C CA . ASP A 1 92 ? 11.040 2.827 0.534 1.00 63.09 92 ASP A CA 1
ATOM 654 C C . ASP A 1 92 ? 11.708 2.235 -0.713 1.00 63.09 92 ASP A C 1
ATOM 656 O O . ASP A 1 92 ? 11.952 2.912 -1.708 1.00 63.09 92 ASP A O 1
ATOM 660 N N . PHE A 1 93 ? 11.990 0.931 -0.689 1.00 72.88 93 PHE A N 1
ATOM 661 C CA . PHE A 1 93 ? 12.518 0.201 -1.853 1.00 72.88 93 PHE A CA 1
ATOM 662 C C . PHE A 1 93 ? 11.415 -0.349 -2.762 1.00 72.88 93 PHE A C 1
ATOM 664 O O . PHE A 1 93 ? 11.704 -1.065 -3.722 1.00 72.88 93 PHE A O 1
ATOM 671 N N . LEU A 1 94 ? 10.152 -0.045 -2.460 1.00 72.25 94 LEU A N 1
ATOM 672 C CA . LEU A 1 94 ? 8.996 -0.685 -3.075 1.00 72.25 94 LEU A CA 1
ATOM 673 C C . LEU A 1 94 ? 8.982 -0.501 -4.597 1.00 72.25 94 LEU A C 1
ATOM 675 O O . LEU A 1 94 ? 8.892 -1.491 -5.312 1.00 72.25 94 LEU A O 1
ATOM 679 N N . HIS A 1 95 ? 9.194 0.715 -5.109 1.00 73.12 95 HIS A N 1
ATOM 680 C CA . HIS A 1 95 ? 9.214 0.963 -6.559 1.00 73.12 95 HIS A CA 1
ATOM 681 C C . HIS A 1 95 ? 10.417 0.321 -7.261 1.00 73.12 95 HIS A C 1
ATOM 683 O O . HIS A 1 95 ? 10.313 -0.107 -8.409 1.00 73.12 95 HIS A O 1
ATOM 689 N N . VAL A 1 96 ? 11.559 0.206 -6.576 1.00 78.25 96 VAL A N 1
ATOM 690 C CA . VAL A 1 96 ? 12.752 -0.466 -7.115 1.00 78.25 96 VAL A CA 1
ATOM 691 C C . VAL A 1 96 ? 12.506 -1.968 -7.240 1.00 78.25 96 VAL A C 1
ATOM 693 O O . VAL A 1 96 ? 12.839 -2.577 -8.259 1.00 78.25 96 VAL A O 1
ATOM 696 N N . LEU A 1 97 ? 11.897 -2.570 -6.216 1.00 75.94 97 LEU A N 1
ATOM 697 C CA . LEU A 1 97 ? 11.494 -3.973 -6.225 1.00 75.94 97 LEU A CA 1
ATOM 698 C C . LEU A 1 97 ? 10.401 -4.219 -7.272 1.00 75.94 97 LEU A C 1
ATOM 700 O O . LEU A 1 97 ? 10.497 -5.190 -8.025 1.00 75.94 97 LEU A O 1
ATOM 704 N N . GLU A 1 98 ? 9.433 -3.304 -7.392 1.00 75.56 98 GLU A N 1
ATOM 705 C CA . GLU A 1 98 ? 8.390 -3.348 -8.418 1.00 75.56 98 GLU A CA 1
ATOM 706 C C . GLU A 1 98 ? 9.009 -3.323 -9.830 1.00 75.56 98 GLU A C 1
ATOM 708 O O . GLU A 1 98 ? 8.777 -4.214 -10.651 1.00 75.56 98 GLU A O 1
ATOM 713 N N . ALA A 1 99 ? 9.908 -2.378 -10.098 1.00 78.88 99 ALA A N 1
ATOM 714 C CA . ALA A 1 99 ? 10.616 -2.295 -11.372 1.00 78.88 99 ALA A CA 1
ATOM 715 C C . ALA A 1 99 ? 11.455 -3.550 -11.662 1.00 78.88 99 ALA A C 1
ATOM 717 O O . ALA A 1 99 ? 11.462 -4.056 -12.786 1.00 78.88 99 ALA A O 1
ATOM 718 N N . THR A 1 100 ? 12.130 -4.093 -10.646 1.00 80.88 100 THR A N 1
ATOM 719 C CA . THR A 1 100 ? 12.962 -5.296 -10.787 1.00 80.88 100 THR A CA 1
ATOM 720 C C . THR A 1 100 ? 12.117 -6.514 -11.148 1.00 80.88 100 THR A C 1
ATOM 722 O O . THR A 1 100 ? 12.431 -7.210 -12.112 1.00 80.88 100 THR A O 1
ATOM 725 N N . ALA A 1 101 ? 11.018 -6.765 -10.436 1.00 76.44 101 ALA A N 1
ATOM 726 C CA . ALA A 1 101 ? 10.160 -7.905 -10.741 1.00 76.44 101 ALA A CA 1
ATOM 727 C C . ALA A 1 101 ? 9.434 -7.741 -12.092 1.00 76.44 101 ALA A C 1
ATOM 729 O O . ALA A 1 101 ? 9.354 -8.712 -12.848 1.00 76.44 101 ALA A O 1
ATOM 730 N N . ALA A 1 102 ? 9.033 -6.520 -12.473 1.00 78.56 102 ALA A N 1
ATOM 731 C CA . ALA A 1 102 ? 8.505 -6.243 -13.811 1.00 78.56 102 ALA A CA 1
ATOM 732 C C . ALA A 1 102 ? 9.526 -6.572 -14.916 1.00 78.56 102 ALA A C 1
ATOM 734 O O . ALA A 1 102 ? 9.171 -7.162 -15.942 1.00 78.56 102 ALA A O 1
ATOM 735 N N . LEU A 1 103 ? 10.809 -6.257 -14.699 1.00 81.00 103 LEU A N 1
ATOM 736 C CA . LEU A 1 103 ? 11.889 -6.598 -15.627 1.00 81.00 103 LEU A CA 1
ATOM 737 C C . LEU A 1 103 ? 12.144 -8.103 -15.724 1.00 81.00 103 LEU A C 1
ATOM 739 O O . LEU A 1 103 ? 12.362 -8.616 -16.821 1.00 81.00 103 LEU A O 1
ATOM 743 N N . LEU A 1 104 ? 12.072 -8.812 -14.599 1.00 82.62 104 LEU A N 1
ATOM 744 C CA . LEU A 1 104 ? 12.199 -10.270 -14.548 1.00 82.62 104 LEU A CA 1
ATOM 745 C C . LEU A 1 104 ? 10.961 -10.993 -15.104 1.00 82.62 104 LEU A C 1
ATOM 747 O O . LEU A 1 104 ? 10.977 -12.210 -15.260 1.00 82.62 104 LEU A O 1
ATOM 751 N N . GLY A 1 105 ? 9.897 -10.258 -15.441 1.00 74.56 105 GLY A N 1
ATOM 752 C CA . GLY A 1 105 ? 8.649 -10.832 -15.932 1.00 74.56 105 GLY A CA 1
ATOM 753 C C . GLY A 1 105 ? 7.834 -11.528 -14.843 1.00 74.56 105 GLY A C 1
ATOM 754 O O . GLY A 1 105 ? 6.906 -12.265 -15.174 1.00 74.56 105 GLY A O 1
ATOM 755 N N . ALA A 1 106 ? 8.149 -11.288 -13.568 1.00 75.94 106 ALA A N 1
ATOM 756 C CA . ALA A 1 106 ? 7.305 -11.719 -12.468 1.00 75.94 106 ALA A CA 1
ATOM 757 C C . ALA A 1 106 ? 5.977 -10.956 -12.555 1.00 75.94 106 ALA A C 1
ATOM 759 O O . ALA A 1 106 ? 5.958 -9.727 -12.670 1.00 75.94 106 ALA A O 1
ATOM 760 N N . ARG A 1 107 ? 4.856 -11.687 -12.545 1.00 60.84 107 ARG A N 1
ATOM 761 C CA . ARG A 1 107 ? 3.528 -11.071 -12.506 1.00 60.84 107 ARG A CA 1
ATOM 762 C C . ARG A 1 107 ? 3.384 -10.346 -11.179 1.00 60.84 107 ARG A C 1
ATOM 764 O O . ARG A 1 107 ? 3.276 -10.981 -10.137 1.00 60.84 107 ARG A O 1
ATOM 771 N N . GLN A 1 108 ? 3.374 -9.024 -11.235 1.00 63.12 108 GLN A N 1
ATOM 772 C CA . GLN A 1 108 ? 2.932 -8.232 -10.106 1.00 63.12 108 GLN A CA 1
ATOM 773 C C . GLN A 1 108 ? 1.422 -8.152 -10.141 1.00 63.12 108 GLN A C 1
ATOM 775 O O . GLN A 1 108 ? 0.834 -7.668 -11.107 1.00 63.12 108 GLN A O 1
ATOM 780 N N . ALA A 1 109 ? 0.837 -8.668 -9.071 1.00 64.81 109 ALA A N 1
ATOM 781 C CA . ALA A 1 109 ? -0.259 -8.035 -8.367 1.00 64.81 109 ALA A CA 1
ATOM 782 C C . ALA A 1 109 ? -0.335 -6.527 -8.665 1.00 64.81 109 ALA A C 1
ATOM 784 O O . ALA A 1 109 ? 0.495 -5.755 -8.174 1.00 64.81 109 ALA A O 1
ATOM 785 N N . GLY A 1 110 ? -1.251 -6.101 -9.534 1.00 68.06 110 GLY A N 1
ATOM 786 C CA . GLY A 1 110 ? -1.456 -4.673 -9.761 1.00 68.06 110 GLY A CA 1
ATOM 787 C C . GLY A 1 110 ? -1.980 -4.041 -8.473 1.00 68.06 110 GLY A C 1
ATOM 788 O O . GLY A 1 110 ? -2.775 -4.660 -7.779 1.00 68.06 110 GLY A O 1
ATOM 789 N N . LYS A 1 111 ? -1.570 -2.810 -8.138 1.00 78.31 111 LYS A N 1
ATOM 790 C CA . LYS A 1 111 ? -2.146 -2.108 -6.978 1.00 78.31 111 LYS A CA 1
ATOM 791 C C . LYS A 1 111 ? -3.663 -2.024 -7.146 1.00 78.31 111 LYS A C 1
ATOM 793 O O . LYS A 1 111 ? -4.148 -1.328 -8.039 1.00 78.31 111 LYS A O 1
ATOM 798 N N . ALA A 1 112 ? -4.396 -2.752 -6.309 1.00 85.56 112 ALA A N 1
ATOM 799 C CA . ALA A 1 112 ? -5.845 -2.791 -6.357 1.00 85.56 112 ALA A CA 1
ATOM 800 C C . ALA A 1 112 ? -6.403 -1.389 -6.068 1.00 85.56 112 ALA A C 1
ATOM 802 O O . ALA A 1 112 ? -5.893 -0.693 -5.194 1.00 85.56 112 ALA A O 1
ATOM 803 N N . PRO A 1 113 ? -7.436 -0.920 -6.775 1.00 87.38 113 PRO A N 1
ATOM 804 C CA . PRO A 1 113 ? -7.952 0.424 -6.550 1.00 87.38 113 PRO A CA 1
ATOM 805 C C . PRO A 1 113 ? -8.466 0.567 -5.109 1.00 87.38 113 PRO A C 1
ATOM 807 O O . PRO A 1 113 ? -9.215 -0.281 -4.627 1.00 87.38 113 PRO A O 1
ATOM 810 N N . LEU A 1 114 ? -8.069 1.638 -4.411 1.00 89.75 114 LEU A N 1
ATOM 811 C CA . LEU A 1 114 ? -8.584 1.938 -3.065 1.00 89.75 114 LEU A CA 1
ATOM 812 C C . LEU A 1 114 ? -9.991 2.536 -3.115 1.00 89.75 114 LEU A C 1
ATOM 814 O O . LEU A 1 114 ? -10.819 2.266 -2.246 1.00 89.75 114 LEU A O 1
ATOM 818 N N . LEU A 1 115 ? -10.254 3.344 -4.139 1.00 90.56 115 LEU A N 1
ATOM 819 C CA . LEU A 1 115 ? -11.533 3.993 -4.384 1.00 90.56 115 LEU A CA 1
ATOM 820 C C . LEU A 1 115 ? -12.193 3.334 -5.593 1.00 90.56 115 LEU A C 1
ATOM 822 O O . LEU A 1 115 ? -11.526 3.044 -6.585 1.00 90.56 115 LEU A O 1
ATOM 826 N N . ALA A 1 116 ? -13.494 3.079 -5.500 1.00 86.06 116 ALA A N 1
ATOM 827 C CA . ALA A 1 116 ? -14.279 2.661 -6.644 1.00 86.06 116 ALA A CA 1
ATOM 828 C C . ALA A 1 116 ? -14.307 3.809 -7.660 1.00 86.06 116 ALA A C 1
ATOM 830 O O . ALA A 1 116 ? -14.526 4.966 -7.289 1.00 86.06 116 ALA A O 1
ATOM 831 N N . GLU A 1 117 ? -14.104 3.497 -8.941 1.00 71.56 117 GLU A N 1
ATOM 832 C CA . GLU A 1 117 ? -14.414 4.450 -10.003 1.00 71.56 117 GLU A CA 1
ATOM 833 C C . GLU A 1 117 ? -15.889 4.808 -9.858 1.00 71.56 117 GLU A C 1
ATOM 835 O O . GLU A 1 117 ? -16.739 3.917 -9.935 1.00 71.56 117 GLU A O 1
ATOM 840 N N . ALA A 1 118 ? -16.184 6.084 -9.587 1.00 60.50 118 ALA A N 1
ATOM 841 C CA . ALA A 1 118 ? -17.549 6.575 -9.499 1.00 60.50 118 ALA A CA 1
ATOM 842 C C . ALA A 1 118 ? -18.248 6.175 -10.796 1.00 60.50 118 ALA A C 1
ATOM 844 O O . ALA A 1 118 ? -17.984 6.753 -11.849 1.00 60.50 118 ALA A O 1
ATOM 845 N N . HIS A 1 119 ? -19.060 5.118 -10.741 1.00 50.91 119 HIS A N 1
ATOM 846 C CA . HIS A 1 119 ? -19.760 4.625 -11.907 1.00 50.91 119 HIS A CA 1
ATOM 847 C C . HIS A 1 119 ? -20.695 5.743 -12.361 1.00 50.91 119 HIS A C 1
ATOM 849 O O . HIS A 1 119 ? -21.797 5.916 -11.847 1.00 50.91 119 HIS A O 1
ATOM 855 N N . THR A 1 120 ? -20.271 6.482 -13.381 1.00 49.66 120 THR A N 1
ATOM 856 C CA . THR A 1 120 ? -21.137 7.198 -14.313 1.00 49.66 120 THR A CA 1
ATOM 857 C C . THR A 1 120 ? -21.865 6.172 -15.187 1.00 49.66 120 THR A C 1
ATOM 859 O O . THR A 1 120 ? -21.885 6.261 -16.409 1.00 49.66 120 THR A O 1
ATOM 862 N N . GLN A 1 121 ? -22.465 5.147 -14.578 1.00 45.66 121 GLN A N 1
ATOM 863 C CA . GLN A 1 121 ? -23.356 4.242 -15.286 1.00 45.66 121 GLN A CA 1
ATOM 864 C C . GLN A 1 121 ? -24.751 4.853 -15.292 1.00 45.66 121 GLN A C 1
ATOM 866 O O . GLN A 1 121 ? -25.539 4.683 -14.370 1.00 45.66 121 GLN A O 1
ATOM 871 N N . GLY A 1 122 ? -25.009 5.594 -16.371 1.00 42.56 122 GLY A N 1
ATOM 872 C CA . GLY A 1 122 ? -26.258 5.489 -17.120 1.00 42.56 122 GLY A CA 1
ATOM 873 C C . GLY A 1 122 ? -27.540 5.698 -16.323 1.00 42.56 122 GLY A C 1
ATOM 874 O O . GLY A 1 122 ? -28.346 4.785 -16.194 1.00 42.56 122 GLY A O 1
ATOM 875 N N . GLY A 1 123 ? -27.756 6.924 -15.866 1.00 43.31 123 GLY A N 1
ATOM 876 C CA . GLY A 1 123 ? -29.076 7.411 -15.493 1.00 43.31 123 GLY A CA 1
ATOM 877 C C . GLY A 1 123 ? -29.184 8.867 -15.905 1.00 43.31 123 GLY A C 1
ATOM 878 O O . GLY A 1 123 ? -28.816 9.756 -15.137 1.00 43.31 123 GLY A O 1
ATOM 879 N N . GLU A 1 124 ? -29.644 9.112 -17.133 1.00 47.88 124 GLU A N 1
ATOM 880 C CA . GLU A 1 124 ? -30.179 10.416 -17.525 1.00 47.88 124 GLU A CA 1
ATOM 881 C C . GLU A 1 124 ? -31.178 10.860 -16.445 1.00 47.88 124 GLU A C 1
ATOM 883 O O . GLU A 1 124 ? -32.236 10.257 -16.289 1.00 47.88 124 GLU A O 1
ATOM 888 N N . GLY A 1 125 ? -30.833 11.877 -15.650 1.00 45.72 125 GLY A N 1
ATOM 889 C CA . GLY A 1 125 ? -31.818 12.556 -14.805 1.00 45.72 125 GLY A CA 1
ATOM 890 C C . GLY A 1 125 ? -31.458 12.832 -13.349 1.00 45.72 125 GLY A C 1
ATOM 891 O O . GLY A 1 125 ? -32.222 13.547 -12.707 1.00 45.72 125 GLY A O 1
ATOM 892 N N . SER A 1 126 ? -30.324 12.381 -12.802 1.00 45.72 126 SER A N 1
ATOM 893 C CA . SER A 1 126 ? -29.943 12.820 -11.446 1.00 45.72 126 SER A CA 1
ATOM 894 C C . SER A 1 126 ? -29.046 14.053 -11.493 1.00 45.72 126 SER A C 1
ATOM 896 O O . SER A 1 126 ? -27.832 13.981 -11.307 1.00 45.72 126 SER A O 1
ATOM 898 N N . TYR A 1 127 ? -29.658 15.216 -11.728 1.00 47.81 127 TYR A N 1
ATOM 899 C CA . TYR A 1 127 ? -29.037 16.516 -11.480 1.00 47.81 127 TYR A CA 1
ATOM 900 C C . TYR A 1 127 ? -28.818 16.714 -9.972 1.00 47.81 127 TYR A C 1
ATOM 902 O O . TYR A 1 127 ? -29.517 17.492 -9.323 1.00 47.81 127 TYR A O 1
ATOM 910 N N . SER A 1 128 ? -27.802 16.066 -9.404 1.00 50.00 128 SER A N 1
ATOM 911 C CA . SER A 1 128 ? -27.206 16.501 -8.139 1.00 50.00 128 SER A CA 1
ATOM 912 C C . SER A 1 128 ? -26.447 17.798 -8.413 1.00 50.00 128 SER A C 1
ATOM 914 O O . SER A 1 128 ? -25.226 17.822 -8.515 1.00 50.00 128 SER A O 1
ATOM 916 N N . ARG A 1 129 ? -27.199 18.891 -8.593 1.00 47.78 129 ARG A N 1
ATOM 917 C CA . ARG A 1 129 ? -26.738 20.200 -9.081 1.00 47.78 129 ARG A CA 1
ATOM 918 C C . ARG A 1 129 ? -25.650 20.843 -8.208 1.00 47.78 129 ARG A C 1
ATOM 920 O O . ARG A 1 129 ? -25.041 21.801 -8.658 1.00 47.78 129 ARG A O 1
ATOM 927 N N . TRP A 1 130 ? -25.388 20.302 -7.013 1.00 53.53 130 TRP A N 1
ATOM 928 C CA . TRP A 1 130 ? -24.339 20.736 -6.076 1.00 53.53 130 TRP A CA 1
ATOM 929 C C . TRP A 1 130 ? -23.800 19.593 -5.189 1.00 53.53 130 TRP A C 1
ATOM 931 O O . TRP A 1 130 ? -23.294 19.841 -4.098 1.00 53.53 130 TRP A O 1
ATOM 941 N N . GLY A 1 131 ? -23.953 18.330 -5.603 1.00 46.69 131 GLY A N 1
ATOM 942 C CA . GLY A 1 131 ? -23.587 17.167 -4.788 1.00 46.69 131 GLY A CA 1
ATOM 943 C C . GLY A 1 131 ? -22.293 16.533 -5.275 1.00 46.69 131 GLY A C 1
ATOM 944 O O . GLY A 1 131 ? -22.316 15.817 -6.271 1.00 46.69 131 GLY A O 1
ATOM 945 N N . GLN A 1 132 ? -21.179 16.780 -4.582 1.00 56.91 132 GLN A N 1
ATOM 946 C CA . GLN A 1 132 ? -19.952 16.002 -4.763 1.00 56.91 132 GLN A CA 1
ATOM 947 C C . GLN A 1 132 ? -20.300 14.518 -4.615 1.00 56.91 132 GLN A C 1
ATOM 949 O O . GLN A 1 132 ? -20.697 14.081 -3.534 1.00 56.91 132 GLN A O 1
ATOM 954 N N . GLN A 1 133 ? -20.188 13.756 -5.704 1.00 61.28 133 GLN A N 1
ATOM 955 C CA . GLN A 1 133 ? -20.203 12.299 -5.649 1.00 61.28 133 GLN A CA 1
ATOM 956 C C . GLN A 1 133 ? -19.026 11.902 -4.754 1.00 61.28 133 GLN A C 1
ATOM 958 O O . GLN A 1 133 ? -17.874 11.986 -5.172 1.00 61.28 133 GLN A O 1
ATOM 963 N N . GLN A 1 134 ? -19.301 11.590 -3.485 1.00 68.00 134 GLN A N 1
ATOM 964 C CA . GLN A 1 134 ? -18.257 11.166 -2.560 1.00 68.00 134 GLN A CA 1
ATOM 965 C C . GLN A 1 134 ? -17.681 9.862 -3.103 1.00 68.00 134 GLN A C 1
ATOM 967 O O . GLN A 1 134 ? -18.423 8.898 -3.284 1.00 68.00 134 GLN A O 1
ATOM 972 N N . ALA A 1 135 ? -16.380 9.850 -3.388 1.00 80.50 135 ALA A N 1
ATOM 973 C CA . ALA A 1 135 ? -15.696 8.652 -3.845 1.00 80.50 135 ALA A CA 1
ATOM 974 C C . ALA A 1 135 ? -15.893 7.541 -2.807 1.00 80.50 135 ALA A C 1
ATOM 976 O O . ALA A 1 135 ? -15.612 7.739 -1.626 1.00 80.50 135 ALA A O 1
ATOM 977 N N . GLU A 1 136 ? -16.412 6.388 -3.217 1.00 89.31 136 GLU A N 1
ATOM 978 C CA . GLU A 1 136 ? -16.601 5.250 -2.317 1.00 89.31 136 GLU A CA 1
ATOM 979 C C . GLU A 1 136 ? -15.343 4.380 -2.277 1.00 89.31 136 GLU A C 1
ATOM 981 O O . GLU A 1 136 ? -14.580 4.327 -3.239 1.00 89.31 136 GLU A O 1
ATOM 986 N N . LEU A 1 137 ? -15.115 3.673 -1.167 1.00 90.94 137 LEU A N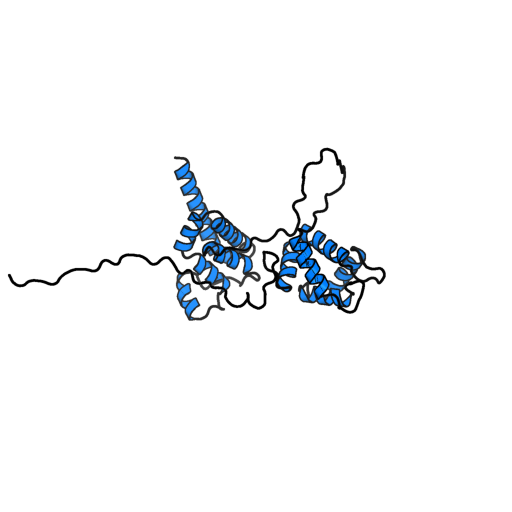 1
ATOM 987 C CA . LEU A 1 137 ? -14.045 2.676 -1.098 1.00 90.94 137 LEU A CA 1
ATOM 988 C C . LEU A 1 137 ? -14.372 1.501 -2.022 1.00 90.94 137 LEU A C 1
ATOM 990 O O . LEU A 1 137 ? -15.495 0.993 -2.015 1.00 90.94 137 LEU A O 1
ATOM 994 N N . ALA A 1 138 ? -13.374 1.024 -2.763 1.00 93.44 138 ALA A N 1
ATOM 995 C CA . ALA A 1 138 ? -13.522 -0.179 -3.568 1.00 93.44 138 ALA A CA 1
ATOM 996 C C . ALA A 1 138 ? -13.892 -1.381 -2.673 1.00 93.44 138 ALA A C 1
ATOM 998 O O . ALA A 1 138 ? -13.419 -1.459 -1.533 1.00 93.44 138 ALA A O 1
ATOM 999 N N . PRO A 1 139 ? -14.680 -2.357 -3.163 1.00 93.06 139 PRO A N 1
ATOM 1000 C CA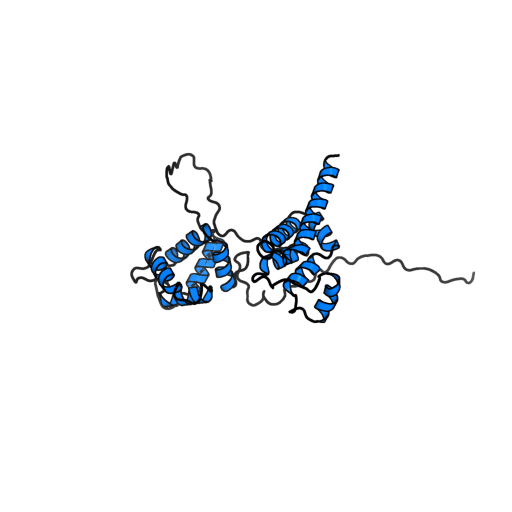 . PRO A 1 139 ? -15.136 -3.484 -2.347 1.00 93.06 139 PRO A CA 1
ATOM 1001 C C . PRO A 1 139 ? -13.997 -4.259 -1.668 1.00 93.06 139 PRO A C 1
ATOM 1003 O O . PRO A 1 139 ? -14.101 -4.592 -0.489 1.00 93.06 139 PRO A O 1
ATOM 1006 N N . ALA A 1 140 ? -12.887 -4.480 -2.381 1.00 92.38 140 ALA A N 1
ATOM 1007 C CA . ALA A 1 140 ? -11.707 -5.156 -1.843 1.00 92.38 140 ALA A CA 1
ATOM 1008 C C . ALA A 1 140 ? -11.030 -4.339 -0.730 1.00 92.38 140 ALA A C 1
ATOM 1010 O O . ALA A 1 140 ? -10.726 -4.876 0.334 1.00 92.38 140 ALA A O 1
ATOM 1011 N N . ALA A 1 141 ? -10.858 -3.028 -0.932 1.00 94.38 141 ALA A N 1
ATOM 1012 C CA . ALA A 1 141 ? -10.248 -2.142 0.060 1.00 94.38 141 ALA A CA 1
ATOM 1013 C C . ALA A 1 141 ? -11.125 -2.026 1.311 1.00 94.38 141 ALA A C 1
ATOM 1015 O O . ALA A 1 141 ? -10.634 -2.105 2.436 1.00 94.38 141 ALA A O 1
ATOM 1016 N N . ARG A 1 142 ? -12.446 -1.926 1.120 1.00 95.31 142 ARG A N 1
ATOM 1017 C CA . ARG A 1 142 ? -13.429 -1.938 2.205 1.00 95.31 142 ARG A CA 1
ATOM 1018 C C . ARG A 1 142 ? -13.360 -3.232 3.013 1.00 95.31 142 ARG A C 1
ATOM 1020 O O . ARG A 1 142 ? -13.413 -3.163 4.237 1.00 95.31 142 ARG A O 1
ATOM 1027 N N . ALA A 1 143 ? -13.247 -4.386 2.356 1.00 94.88 143 ALA A N 1
ATOM 1028 C CA . ALA A 1 143 ? -13.130 -5.679 3.027 1.00 94.88 143 ALA A CA 1
ATOM 1029 C C . ALA A 1 143 ? -11.826 -5.790 3.834 1.00 94.88 143 ALA A C 1
ATOM 1031 O O . ALA A 1 143 ? -11.868 -6.167 5.004 1.00 94.88 143 ALA A O 1
ATOM 1032 N N . ALA A 1 144 ? -10.692 -5.387 3.252 1.00 95.00 144 ALA A N 1
ATOM 1033 C CA . ALA A 1 144 ? -9.397 -5.384 3.931 1.00 95.00 144 ALA A CA 1
ATOM 1034 C C . ALA A 1 144 ? -9.404 -4.478 5.176 1.00 95.00 144 ALA A C 1
ATOM 1036 O O . ALA A 1 144 ? -9.056 -4.911 6.274 1.00 95.00 144 ALA A O 1
ATOM 1037 N N . LEU A 1 145 ? -9.881 -3.237 5.038 1.00 96.00 145 LEU A N 1
ATOM 1038 C CA . LEU A 1 145 ? -9.982 -2.284 6.148 1.00 96.00 145 LEU A CA 1
ATOM 1039 C C . LEU A 1 145 ? -10.985 -2.737 7.218 1.00 96.00 145 LEU A C 1
ATOM 1041 O O . LEU A 1 145 ? -10.743 -2.556 8.408 1.00 96.00 145 LEU A O 1
ATOM 1045 N N . ALA A 1 146 ? -12.094 -3.359 6.815 1.00 95.75 146 ALA A N 1
ATOM 1046 C CA . ALA A 1 146 ? -13.056 -3.950 7.739 1.00 95.75 146 ALA A CA 1
ATOM 1047 C C . ALA A 1 146 ? -12.437 -5.074 8.582 1.00 95.75 146 ALA A C 1
ATOM 1049 O O . ALA A 1 146 ? -12.674 -5.122 9.786 1.00 95.75 146 ALA A O 1
ATOM 1050 N N . ALA A 1 147 ? -11.631 -5.943 7.972 1.00 94.94 147 ALA A N 1
ATOM 1051 C CA . ALA A 1 147 ? -10.923 -6.994 8.693 1.00 94.94 147 ALA A CA 1
ATOM 1052 C C . ALA A 1 147 ? -9.886 -6.410 9.668 1.00 94.94 147 ALA A C 1
ATOM 1054 O O . ALA A 1 147 ? -9.814 -6.840 10.816 1.00 94.94 147 ALA A O 1
ATOM 1055 N N . VAL A 1 148 ? -9.149 -5.367 9.262 1.00 94.62 148 VAL A N 1
ATOM 1056 C CA . VAL A 1 148 ? -8.239 -4.639 10.168 1.00 94.62 148 VAL A CA 1
ATOM 1057 C C . VAL A 1 148 ? -8.993 -4.071 11.373 1.00 94.62 148 VAL A C 1
ATOM 1059 O O . VAL A 1 148 ? -8.539 -4.226 12.505 1.00 94.62 148 VAL A O 1
ATOM 1062 N N . PHE A 1 149 ? -10.155 -3.452 11.152 1.00 94.94 149 PHE A N 1
ATOM 1063 C CA . PHE A 1 149 ? -10.995 -2.926 12.229 1.00 94.94 149 PHE A CA 1
ATOM 1064 C C . PHE A 1 149 ? -11.417 -4.025 13.213 1.00 94.94 149 PHE A C 1
ATOM 1066 O O . PHE A 1 149 ? -11.292 -3.858 14.425 1.00 94.94 149 PHE A O 1
ATOM 1073 N N . GLU A 1 150 ? -11.889 -5.160 12.698 1.00 93.38 150 GLU A N 1
ATOM 1074 C CA . GLU A 1 150 ? -12.340 -6.290 13.516 1.00 93.38 150 GLU A CA 1
ATOM 1075 C C . GLU A 1 150 ? -11.203 -6.892 14.354 1.00 93.38 150 GLU A C 1
ATOM 1077 O O . GLU A 1 150 ? -11.427 -7.251 15.506 1.00 93.38 150 GLU A O 1
ATOM 1082 N N . GLU A 1 151 ? -9.978 -6.925 13.828 1.00 91.88 151 GLU A N 1
ATOM 1083 C CA . GLU A 1 151 ? -8.790 -7.402 14.548 1.00 91.88 151 GLU A CA 1
ATOM 1084 C C . GLU A 1 151 ? -8.312 -6.470 15.660 1.00 91.88 151 GLU A C 1
ATOM 1086 O O . GLU A 1 151 ? -7.681 -6.923 16.617 1.00 91.88 151 GLU A O 1
ATOM 1091 N N . GLN A 1 152 ? -8.547 -5.164 15.519 1.00 92.12 152 GLN A N 1
ATOM 1092 C CA . GLN A 1 152 ? -8.177 -4.195 16.551 1.00 92.12 152 GLN A CA 1
ATOM 1093 C C . GLN A 1 152 ? -9.261 -4.016 17.610 1.00 92.12 152 GLN A C 1
ATOM 1095 O O . GLN A 1 152 ? -8.962 -3.574 18.718 1.00 92.12 152 GLN A O 1
ATOM 1100 N N . CYS A 1 153 ? -10.505 -4.374 17.299 1.00 91.12 153 CYS A N 1
ATOM 1101 C CA . CYS A 1 153 ? -11.574 -4.388 18.281 1.00 91.12 153 CYS A CA 1
ATOM 1102 C C . CYS A 1 153 ? -11.369 -5.511 19.299 1.00 91.12 153 CYS A C 1
ATOM 1104 O O . CYS A 1 153 ? -11.009 -6.641 18.964 1.00 91.12 153 CYS A O 1
ATOM 1106 N N . ARG A 1 154 ? -11.692 -5.242 20.565 1.00 84.62 154 ARG A N 1
ATOM 1107 C CA . ARG A 1 154 ? -11.705 -6.304 21.576 1.00 84.62 154 ARG A CA 1
ATOM 1108 C C . ARG A 1 154 ? -12.905 -7.236 21.356 1.00 84.62 154 ARG A C 1
ATOM 1110 O O . ARG A 1 154 ? -14.032 -6.754 21.229 1.00 84.62 154 ARG A O 1
ATOM 1117 N N . PRO A 1 155 ? -12.710 -8.564 21.413 1.00 80.62 155 PRO A N 1
ATOM 1118 C CA . PRO A 1 155 ? -13.739 -9.546 21.052 1.00 80.62 155 PRO A CA 1
ATOM 1119 C C . PRO A 1 155 ? -14.957 -9.556 21.989 1.00 80.62 155 PRO A C 1
ATOM 1121 O O . PRO A 1 155 ? -16.013 -10.073 21.629 1.00 80.62 155 PRO A O 1
ATOM 1124 N N . HIS A 1 156 ? -14.828 -8.991 23.192 1.00 78.56 156 HIS A N 1
ATOM 1125 C CA . HIS A 1 156 ? -15.867 -9.036 24.221 1.00 78.56 156 HIS A CA 1
ATOM 1126 C C . HIS A 1 156 ? -16.899 -7.907 24.133 1.00 78.56 156 HIS A C 1
ATOM 1128 O O . HIS A 1 156 ? -17.936 -8.002 24.786 1.00 78.56 156 HIS A O 1
ATOM 1134 N N . PHE A 1 157 ? -16.665 -6.858 23.338 1.00 75.56 157 PHE A N 1
ATOM 1135 C CA . PHE A 1 157 ? -17.631 -5.769 23.217 1.00 75.56 157 PHE A CA 1
ATOM 1136 C C . PHE A 1 157 ? -18.574 -5.971 22.026 1.00 75.56 157 PHE A C 1
ATOM 1138 O O . PHE A 1 157 ? -18.153 -6.074 20.874 1.00 75.56 157 PHE A O 1
ATOM 1145 N N . ARG A 1 158 ? -19.880 -5.985 22.313 1.00 81.12 158 ARG A N 1
ATOM 1146 C CA . ARG A 1 158 ? -20.971 -5.977 21.331 1.00 81.12 158 ARG A CA 1
ATOM 1147 C C . ARG A 1 158 ? -21.863 -4.762 21.629 1.00 81.12 158 ARG A C 1
ATOM 1149 O O . ARG A 1 158 ? -22.330 -4.662 22.761 1.00 81.12 158 ARG A O 1
ATOM 1156 N N . PRO A 1 159 ? -22.122 -3.862 20.665 1.00 82.44 159 PRO A N 1
ATOM 1157 C CA . PRO A 1 159 ? -21.612 -3.843 19.287 1.00 82.44 159 PRO A CA 1
ATOM 1158 C C . PRO A 1 159 ? -20.084 -3.645 19.209 1.00 82.44 159 PRO A C 1
ATOM 1160 O O . PRO A 1 159 ? -19.481 -3.077 20.127 1.00 82.44 159 PRO A O 1
ATOM 1163 N N . LEU A 1 160 ? -19.464 -4.143 18.125 1.00 88.81 160 LEU A N 1
ATOM 1164 C CA . LEU A 1 160 ? -18.030 -3.953 17.874 1.00 88.81 160 LEU A CA 1
ATOM 1165 C C . LEU A 1 160 ? -17.748 -2.465 17.664 1.00 88.81 160 LEU A C 1
ATOM 1167 O O . LEU A 1 160 ? -18.396 -1.812 16.848 1.00 88.81 160 LEU A O 1
ATOM 1171 N N . GLY A 1 161 ? -16.766 -1.954 18.392 1.00 91.75 161 GLY A N 1
ATOM 1172 C CA . GLY A 1 161 ? -16.348 -0.565 18.335 1.00 91.75 161 GLY A CA 1
ATOM 1173 C C . GLY A 1 161 ? -14.967 -0.420 18.943 1.00 91.75 161 GLY A C 1
ATOM 1174 O O . GLY A 1 161 ? -14.669 -1.104 19.926 1.00 91.75 161 GLY A O 1
ATOM 1175 N N . MET A 1 162 ? -14.160 0.470 18.376 1.00 91.88 162 MET A N 1
ATOM 1176 C CA . MET A 1 162 ? -12.832 0.779 18.898 1.00 91.88 162 MET A CA 1
ATOM 1177 C C . MET A 1 162 ? -12.953 1.873 19.954 1.00 91.88 162 MET A C 1
ATOM 1179 O O . MET A 1 162 ? -13.463 2.962 19.672 1.00 91.88 162 MET A O 1
ATOM 1183 N N . ASP A 1 163 ? -12.507 1.586 21.174 1.00 91.81 163 ASP A N 1
ATOM 1184 C CA . ASP A 1 163 ? -12.366 2.625 22.190 1.00 91.81 163 ASP A CA 1
ATOM 1185 C C . ASP A 1 163 ? -11.140 3.518 21.905 1.00 91.81 163 ASP A C 1
ATOM 1187 O O . ASP A 1 163 ? -10.340 3.265 21.003 1.00 91.81 163 ASP A O 1
ATOM 1191 N N . THR A 1 164 ? -10.985 4.593 22.677 1.00 90.50 164 THR A N 1
ATOM 1192 C CA . THR A 1 164 ? -9.829 5.502 22.594 1.00 90.50 164 THR A CA 1
ATOM 1193 C C . THR A 1 164 ? -8.489 4.757 22.657 1.00 90.50 164 THR A C 1
ATOM 1195 O O . THR A 1 164 ? -7.563 5.105 21.928 1.00 90.50 164 THR A O 1
ATOM 1198 N N . GLY A 1 165 ? -8.374 3.735 23.510 1.00 89.88 165 GLY A N 1
ATOM 1199 C CA . GLY A 1 165 ? -7.148 2.953 23.664 1.00 89.88 165 GLY A CA 1
ATOM 1200 C C . GLY A 1 165 ? -6.870 2.062 22.456 1.00 89.88 165 GLY A C 1
ATOM 1201 O O . GLY A 1 165 ? -5.730 1.983 22.004 1.00 89.88 165 GLY A O 1
ATOM 1202 N N . ASP A 1 166 ? -7.908 1.447 21.895 1.00 91.50 166 ASP A N 1
ATOM 1203 C CA . ASP A 1 166 ? -7.819 0.612 20.701 1.00 91.50 166 ASP A CA 1
ATOM 1204 C C . ASP A 1 166 ? -7.416 1.458 19.477 1.00 91.50 166 ASP A C 1
ATOM 1206 O O . ASP A 1 166 ? -6.554 1.047 18.700 1.00 91.50 166 ASP A O 1
ATOM 1210 N N . VAL A 1 167 ? -7.963 2.675 19.331 1.00 90.50 167 VAL A N 1
ATOM 1211 C CA . VAL A 1 167 ? -7.571 3.600 18.248 1.00 90.50 167 VAL A CA 1
ATOM 1212 C C . VAL A 1 167 ? -6.142 4.121 18.431 1.00 90.50 167 VAL A C 1
ATOM 1214 O O . VAL A 1 167 ? -5.405 4.209 17.451 1.00 90.50 167 VAL A O 1
ATOM 1217 N N . LEU A 1 168 ? -5.706 4.424 19.659 1.00 89.25 168 LEU A N 1
ATOM 1218 C CA . LEU A 1 168 ? -4.315 4.824 19.917 1.00 89.25 168 LEU A CA 1
ATOM 1219 C C . LEU A 1 168 ? -3.337 3.703 19.567 1.00 89.25 168 LEU A C 1
ATOM 1221 O O . LEU A 1 168 ? -2.404 3.927 18.801 1.00 89.25 168 LEU A O 1
ATOM 1225 N N . LYS A 1 169 ? -3.601 2.482 20.042 1.00 89.56 169 LYS A N 1
ATOM 1226 C CA . LYS A 1 169 ? -2.794 1.299 19.722 1.00 89.56 169 LYS A CA 1
ATOM 1227 C C . LYS A 1 169 ? -2.745 1.037 18.214 1.00 89.56 169 LYS A C 1
ATOM 1229 O O . LYS A 1 169 ? -1.704 0.668 17.670 1.00 89.56 169 LYS A O 1
ATOM 1234 N N . TYR A 1 170 ? -3.870 1.241 17.533 1.00 90.50 170 TYR A N 1
ATOM 1235 C CA . TYR A 1 170 ? -3.948 1.160 16.082 1.00 90.50 170 TYR A CA 1
ATOM 1236 C C . TYR A 1 170 ? -3.055 2.199 15.390 1.00 90.50 170 TYR A C 1
ATOM 1238 O O . TYR A 1 170 ? -2.266 1.842 14.515 1.00 90.50 170 TYR A O 1
ATOM 1246 N N . MET A 1 171 ? -3.142 3.468 15.798 1.00 88.81 171 MET A N 1
ATOM 1247 C CA . MET A 1 171 ? -2.338 4.556 15.232 1.00 88.81 171 MET A CA 1
ATOM 1248 C C . MET A 1 171 ? -0.839 4.370 15.489 1.00 88.81 171 MET A C 1
ATOM 1250 O O . MET A 1 171 ? -0.036 4.592 14.584 1.00 88.81 171 MET A O 1
ATOM 1254 N N . GLU A 1 172 ? -0.468 3.901 16.683 1.00 86.81 172 GLU A N 1
ATOM 1255 C CA . GLU A 1 172 ? 0.913 3.549 17.032 1.00 86.81 172 GLU A CA 1
ATOM 1256 C C . GLU A 1 172 ? 1.465 2.468 16.099 1.00 86.81 172 GLU A C 1
ATOM 1258 O O . GLU A 1 172 ? 2.581 2.590 15.592 1.00 86.81 172 GLU A O 1
ATOM 1263 N N . ARG A 1 173 ? 0.665 1.435 15.808 1.00 87.25 173 ARG A N 1
ATOM 1264 C CA . ARG A 1 173 ? 1.056 0.365 14.882 1.00 87.25 173 ARG A CA 1
ATOM 1265 C C . ARG A 1 173 ? 1.198 0.850 13.440 1.00 87.25 173 ARG A C 1
ATOM 1267 O O . ARG A 1 173 ? 2.099 0.396 12.742 1.00 87.25 173 ARG A O 1
ATOM 1274 N N . CYS A 1 174 ? 0.348 1.777 13.009 1.00 85.31 174 CYS A N 1
ATOM 1275 C CA . CYS A 1 174 ? 0.446 2.404 11.689 1.00 85.31 174 CYS A CA 1
ATOM 1276 C C . CYS A 1 174 ? 1.641 3.369 11.567 1.00 85.31 174 CYS A C 1
ATOM 1278 O O . CYS A 1 174 ? 1.875 3.919 10.497 1.00 85.31 174 CYS A O 1
ATOM 1280 N N . GLN A 1 175 ? 2.413 3.570 12.645 1.00 73.62 175 GLN A N 1
ATOM 1281 C CA . GLN A 1 175 ? 3.534 4.511 12.708 1.00 73.62 175 GLN A CA 1
ATOM 1282 C C . GLN A 1 175 ? 3.122 5.966 12.432 1.00 73.62 175 GLN A C 1
ATOM 1284 O O . GLN A 1 175 ? 3.945 6.782 12.009 1.00 73.62 175 GLN A O 1
ATOM 1289 N N . HIS A 1 176 ? 1.867 6.327 12.728 1.00 65.06 176 HIS A N 1
ATOM 1290 C CA . HIS A 1 176 ? 1.435 7.724 12.737 1.00 65.06 176 HIS A CA 1
ATOM 1291 C C . HIS A 1 176 ? 2.162 8.431 13.885 1.00 65.06 176 HIS A C 1
ATOM 1293 O O . HIS A 1 176 ? 1.741 8.327 15.029 1.00 65.06 176 HIS A O 1
ATOM 1299 N N . ALA A 1 177 ? 3.308 9.047 13.567 1.00 53.81 177 ALA A N 1
ATOM 1300 C CA . ALA A 1 177 ? 4.216 9.822 14.419 1.00 53.81 177 ALA A CA 1
ATOM 1301 C C . ALA A 1 177 ? 4.010 9.663 15.940 1.00 53.81 177 ALA A C 1
ATOM 1303 O O . ALA A 1 177 ? 3.110 10.259 16.533 1.00 53.81 177 ALA A O 1
ATOM 1304 N N . VAL A 1 178 ? 4.922 8.929 16.581 1.00 48.00 178 VAL A N 1
ATOM 1305 C CA . VAL A 1 178 ? 5.012 8.758 18.039 1.00 48.00 178 VAL A CA 1
ATOM 1306 C C . VAL A 1 178 ? 5.211 10.132 18.712 1.00 48.00 178 VAL A C 1
ATOM 1308 O O . VAL A 1 178 ? 6.330 10.623 18.833 1.00 48.00 178 VAL A O 1
ATOM 1311 N N . GLY A 1 179 ? 4.121 10.807 19.091 1.00 57.12 179 GLY A N 1
ATOM 1312 C CA . GLY A 1 179 ? 4.137 12.136 19.714 1.00 57.12 179 GLY A CA 1
ATOM 1313 C C . GLY A 1 179 ? 2.739 12.717 19.980 1.00 57.12 179 GLY A C 1
ATOM 1314 O O . GLY A 1 179 ? 1.726 12.105 19.656 1.00 57.12 179 GLY A O 1
ATOM 1315 N N . ASN A 1 180 ? 2.677 13.940 20.533 1.00 55.22 180 ASN A N 1
ATOM 1316 C CA . ASN A 1 180 ? 1.448 14.661 20.945 1.00 55.22 180 ASN A CA 1
ATOM 1317 C C . ASN A 1 180 ? 0.378 14.850 19.842 1.00 55.22 180 ASN A C 1
ATOM 1319 O O . ASN A 1 180 ? -0.739 15.290 20.122 1.00 55.22 180 ASN A O 1
ATOM 1323 N N . VAL A 1 181 ? 0.713 14.538 18.590 1.00 58.28 181 VAL A N 1
ATOM 1324 C CA . VAL A 1 181 ? -0.158 14.652 17.416 1.00 58.28 181 VAL A CA 1
ATOM 1325 C C . VAL A 1 181 ? -1.275 13.592 17.433 1.00 58.28 181 VAL A C 1
ATOM 1327 O O . VAL A 1 181 ? -2.378 13.867 16.956 1.00 58.28 181 VAL A O 1
ATOM 1330 N N . THR A 1 182 ? -1.059 12.438 18.074 1.00 71.38 182 THR A N 1
ATOM 1331 C CA . THR A 1 182 ? -2.020 11.318 18.095 1.00 71.38 182 THR A CA 1
ATOM 1332 C C . THR A 1 182 ? -3.308 11.649 18.853 1.00 71.38 182 THR A C 1
ATOM 1334 O O . THR A 1 182 ? -4.400 11.341 18.381 1.00 71.38 182 THR A O 1
ATOM 1337 N N . HIS A 1 183 ? -3.233 12.354 19.989 1.00 80.06 183 HIS A N 1
ATOM 1338 C CA . HIS A 1 183 ? -4.425 12.634 20.801 1.00 80.06 183 HIS A CA 1
ATOM 1339 C C . HIS A 1 183 ? -5.350 13.685 20.159 1.00 80.06 183 HIS A C 1
ATOM 1341 O O . HIS A 1 183 ? -6.574 13.630 20.322 1.00 80.06 183 HIS A O 1
ATOM 1347 N N . PHE A 1 184 ? -4.786 14.653 19.431 1.00 84.88 184 PHE A N 1
ATOM 1348 C CA . PHE A 1 184 ? -5.577 15.632 18.684 1.00 84.88 184 PHE A CA 1
ATOM 1349 C C . PHE A 1 184 ? -6.253 14.984 17.473 1.00 84.88 184 PHE A C 1
ATOM 1351 O O . PHE A 1 184 ? -7.461 15.146 17.297 1.00 84.88 184 PHE A O 1
ATOM 1358 N N . GLN A 1 185 ? -5.505 14.194 16.696 1.00 83.81 185 GLN A N 1
ATOM 1359 C CA . GLN A 1 185 ? -6.048 13.440 15.564 1.00 83.81 185 GLN A CA 1
ATOM 1360 C C . GLN A 1 185 ? -7.148 12.471 16.006 1.00 83.81 185 GLN A C 1
ATOM 1362 O O . GLN A 1 185 ? -8.200 12.421 15.374 1.00 83.81 185 GLN A O 1
ATOM 1367 N N . LEU A 1 186 ? -6.964 11.789 17.138 1.00 87.56 186 LEU A N 1
ATOM 1368 C CA . LEU A 1 186 ? -7.982 10.934 17.741 1.00 87.56 186 LEU A CA 1
ATOM 1369 C C . LEU A 1 186 ? -9.268 11.706 18.063 1.00 87.56 186 LEU A C 1
ATOM 1371 O O . LEU A 1 186 ? -10.357 11.281 17.683 1.00 87.56 186 LEU A O 1
ATOM 1375 N N . LYS A 1 187 ? -9.159 12.852 18.750 1.00 88.31 187 LYS A N 1
ATOM 1376 C CA . LYS A 1 187 ? -10.329 13.683 19.081 1.00 88.31 187 LYS A CA 1
ATOM 1377 C C . LYS A 1 187 ? -11.050 14.153 17.822 1.00 88.31 187 LYS A C 1
ATOM 1379 O O . LYS A 1 187 ? -12.275 14.113 17.777 1.00 88.31 187 LYS A O 1
ATOM 1384 N N . GLN A 1 188 ? -10.304 14.569 16.799 1.00 90.25 188 GLN A N 1
ATOM 1385 C CA . GLN A 1 188 ? -10.886 14.948 15.513 1.00 90.25 188 GLN A CA 1
ATOM 1386 C C . GLN A 1 188 ? -11.579 13.768 14.828 1.00 90.25 188 GLN A C 1
ATOM 1388 O O . GLN A 1 188 ? -12.656 13.946 14.268 1.00 90.25 188 GLN A O 1
ATOM 1393 N N . MET A 1 189 ? -10.995 12.572 14.893 1.00 89.81 189 MET A N 1
ATOM 1394 C CA . MET A 1 189 ? -11.569 11.363 14.312 1.00 89.81 189 MET A CA 1
ATOM 1395 C C . MET A 1 189 ? -12.898 11.000 14.989 1.00 89.81 189 MET A C 1
ATOM 1397 O O . MET A 1 189 ? -13.910 10.857 14.307 1.00 89.81 189 MET A O 1
ATOM 1401 N N . LEU A 1 190 ? -12.928 10.936 16.322 1.00 90.94 190 LEU A N 1
ATOM 1402 C CA . LEU A 1 190 ? -14.141 10.614 17.083 1.00 90.94 190 LEU A CA 1
ATOM 1403 C C . LEU A 1 190 ? -15.229 11.696 16.971 1.00 90.94 190 LEU A C 1
ATOM 1405 O O . LEU A 1 190 ? -16.410 11.381 17.065 1.00 90.94 190 LEU A O 1
ATOM 1409 N N . ALA A 1 191 ? -14.849 12.960 16.761 1.00 92.50 191 ALA A N 1
ATOM 1410 C CA . ALA A 1 191 ? -15.800 14.056 16.575 1.00 92.50 191 ALA A CA 1
ATOM 1411 C C . ALA A 1 191 ? -16.368 14.135 15.149 1.00 92.50 191 ALA A C 1
ATOM 1413 O O . ALA A 1 191 ? -17.508 14.557 14.966 1.00 92.50 191 ALA A O 1
ATOM 1414 N N . LYS A 1 192 ? -15.569 13.787 14.132 1.00 94.31 192 LYS A N 1
ATOM 1415 C CA . LYS A 1 192 ? -15.942 13.940 12.718 1.00 94.31 192 LYS A CA 1
ATOM 1416 C C . LYS A 1 192 ? -16.678 12.722 12.159 1.00 94.31 192 LYS A C 1
ATOM 1418 O O . LYS A 1 192 ? -17.538 12.891 11.297 1.00 94.31 192 LYS A O 1
ATOM 1423 N N . TYR A 1 193 ? -16.308 11.517 12.583 1.00 95.31 193 TYR A N 1
ATOM 1424 C CA . TYR A 1 193 ? -16.812 10.274 11.999 1.00 95.31 193 TYR A CA 1
ATOM 1425 C C . TYR A 1 193 ? -17.821 9.578 12.908 1.00 95.31 193 TYR A C 1
ATOM 1427 O O . TYR A 1 193 ? -17.915 9.859 14.100 1.00 95.31 193 TYR A O 1
ATOM 1435 N N . HIS A 1 194 ? -18.587 8.653 12.329 1.00 94.06 194 HIS A N 1
ATOM 1436 C CA . HIS A 1 194 ? -19.659 7.961 13.036 1.00 94.06 194 HIS A CA 1
ATOM 1437 C C . HIS A 1 194 ? -19.145 7.177 14.261 1.00 94.06 194 HIS A C 1
ATOM 1439 O O . HIS A 1 194 ? -18.314 6.266 14.149 1.00 94.06 194 HIS A O 1
ATOM 1445 N N . THR A 1 195 ? -19.686 7.502 15.431 1.00 94.25 195 THR A N 1
ATOM 1446 C CA . THR A 1 195 ? -19.426 6.831 16.709 1.00 94.25 195 THR A CA 1
ATOM 1447 C C . THR A 1 195 ? -20.682 6.117 17.203 1.00 94.25 195 THR A C 1
ATOM 1449 O O . THR A 1 195 ? -21.807 6.447 16.833 1.00 94.25 195 THR A O 1
ATOM 1452 N N . LEU A 1 196 ? -20.482 5.076 18.004 1.00 93.19 196 LEU A N 1
ATOM 1453 C CA . LEU A 1 196 ? -21.541 4.359 18.703 1.00 93.19 196 LEU A CA 1
ATOM 1454 C C . LEU A 1 196 ? -22.100 5.210 19.863 1.00 93.19 196 LEU A C 1
ATOM 1456 O O . LEU A 1 196 ? -21.446 6.162 20.293 1.00 93.19 196 LEU A O 1
ATOM 1460 N N . PRO A 1 197 ? -23.274 4.857 20.429 1.00 91.38 197 PRO A N 1
ATOM 1461 C CA . PRO A 1 197 ? -23.875 5.598 21.547 1.00 91.38 197 PRO A CA 1
ATOM 1462 C C . PRO A 1 197 ? -22.993 5.695 22.801 1.00 91.38 197 PRO A C 1
ATOM 1464 O O . PRO A 1 197 ? -23.195 6.571 23.635 1.00 91.38 197 PRO A O 1
ATOM 1467 N N . ASP A 1 198 ? -22.020 4.796 22.939 1.00 90.44 198 ASP A N 1
ATOM 1468 C CA . ASP A 1 198 ? -21.038 4.756 24.025 1.00 90.44 198 ASP A CA 1
ATOM 1469 C C . ASP A 1 198 ? -19.754 5.556 23.723 1.00 90.44 198 ASP A C 1
ATOM 1471 O O . ASP A 1 198 ? -18.798 5.512 24.496 1.00 90.44 198 ASP A O 1
ATOM 1475 N N . GLY A 1 199 ? -19.718 6.286 22.604 1.00 90.75 199 GLY A N 1
ATOM 1476 C CA . GLY A 1 199 ? -18.587 7.112 22.183 1.00 90.75 199 GLY A CA 1
ATOM 1477 C C . GLY A 1 199 ? -17.450 6.344 21.505 1.00 90.75 199 GLY A C 1
ATOM 1478 O O . GLY A 1 199 ? -16.439 6.954 21.155 1.00 90.75 199 GLY A O 1
ATOM 1479 N N . ARG A 1 200 ? -17.585 5.027 21.291 1.00 93.44 200 ARG A N 1
ATOM 1480 C CA . ARG A 1 200 ? -16.580 4.228 20.573 1.00 93.44 200 ARG A CA 1
ATOM 1481 C C . ARG A 1 200 ? -16.695 4.432 19.066 1.00 93.44 200 ARG A C 1
ATOM 1483 O O . ARG A 1 200 ? -17.785 4.633 18.532 1.00 93.44 200 ARG A O 1
ATOM 1490 N N . LEU A 1 201 ? -15.578 4.354 18.350 1.00 94.94 201 LEU A N 1
ATOM 1491 C CA . LEU A 1 201 ? -15.578 4.464 16.895 1.00 94.94 201 LEU A CA 1
ATOM 1492 C C . LEU A 1 201 ? -16.254 3.234 16.278 1.00 94.94 201 LEU A C 1
ATOM 1494 O O . LEU A 1 201 ? -15.842 2.098 16.521 1.00 94.94 201 LEU A O 1
ATOM 1498 N N . SER A 1 202 ? -17.280 3.471 15.464 1.00 96.25 202 SER A N 1
ATOM 1499 C CA . SER A 1 202 ? -17.971 2.410 14.727 1.00 96.25 202 SER A CA 1
ATOM 1500 C C . SER A 1 202 ? -17.172 1.953 13.503 1.00 96.25 202 SER A C 1
ATOM 1502 O O . SER A 1 202 ? -16.323 2.688 12.988 1.00 96.25 202 SER A O 1
ATOM 1504 N N . LYS A 1 203 ? -17.501 0.768 12.978 1.00 95.19 203 LYS A N 1
ATOM 1505 C CA . LYS A 1 203 ? -16.929 0.255 11.725 1.00 95.19 203 LYS A CA 1
ATOM 1506 C C . LYS A 1 203 ? -17.182 1.219 10.564 1.00 95.19 203 LYS A C 1
ATOM 1508 O O . LYS A 1 203 ? -16.286 1.496 9.773 1.00 95.19 203 LYS A O 1
ATOM 1513 N N . GLU A 1 204 ? -18.386 1.769 10.484 1.00 94.69 204 GLU A N 1
ATOM 1514 C CA . GLU A 1 204 ? -18.796 2.738 9.470 1.00 94.69 204 GLU A CA 1
ATOM 1515 C C . GLU A 1 204 ? -17.967 4.022 9.559 1.00 94.69 204 GLU A C 1
ATOM 1517 O O . GLU A 1 204 ? -17.468 4.500 8.542 1.00 94.69 204 GLU A O 1
ATOM 1522 N N . GLY A 1 205 ? -17.754 4.543 10.770 1.00 94.81 205 GLY A N 1
ATOM 1523 C CA . GLY A 1 205 ? -16.925 5.728 10.996 1.00 94.81 205 GLY A CA 1
ATOM 1524 C C . GLY A 1 205 ? -15.460 5.495 10.631 1.00 94.81 205 GLY A C 1
ATOM 1525 O O . GLY A 1 205 ? -14.832 6.350 10.008 1.00 94.81 205 GLY A O 1
ATOM 1526 N N . PHE A 1 206 ? -14.928 4.313 10.943 1.00 95.81 206 PHE A N 1
ATOM 1527 C CA . PHE A 1 206 ? -13.579 3.912 10.551 1.00 95.81 206 PHE A CA 1
ATOM 1528 C C . PHE A 1 206 ? -13.410 3.835 9.026 1.00 95.81 206 PHE A C 1
ATOM 1530 O O . PHE A 1 206 ? -12.451 4.371 8.471 1.00 95.81 206 PHE A O 1
ATOM 1537 N N . LEU A 1 207 ? -14.367 3.223 8.324 1.00 96.19 207 LEU A N 1
ATOM 1538 C CA . LEU A 1 207 ? -14.352 3.166 6.862 1.00 96.19 207 LEU A CA 1
ATOM 1539 C C . LEU A 1 207 ? -14.505 4.561 6.240 1.00 96.19 207 LEU A C 1
ATOM 1541 O O . LEU A 1 207 ? -13.847 4.865 5.248 1.00 96.19 207 LEU A O 1
ATOM 1545 N N . GLN A 1 208 ? -15.320 5.433 6.838 1.00 94.75 208 GLN A N 1
ATOM 1546 C CA . GLN A 1 208 ? -15.470 6.815 6.387 1.00 94.75 208 GLN A CA 1
ATOM 1547 C C . GLN A 1 208 ? -14.168 7.615 6.545 1.00 94.75 208 GLN A C 1
ATOM 1549 O O . GLN A 1 208 ? -13.794 8.356 5.637 1.00 94.75 208 GLN A O 1
ATOM 1554 N N . TYR A 1 209 ? -13.441 7.421 7.650 1.00 94.44 209 TYR A N 1
ATOM 1555 C CA . TYR A 1 209 ? -12.107 7.994 7.840 1.00 94.44 209 TYR A CA 1
ATOM 1556 C C . TYR A 1 209 ? -11.139 7.570 6.733 1.00 94.44 209 TYR A C 1
ATOM 1558 O O . TYR A 1 209 ? -10.462 8.418 6.149 1.00 94.44 209 TYR A O 1
ATOM 1566 N N . TYR A 1 210 ? -11.099 6.279 6.402 1.00 95.12 210 TYR A N 1
ATOM 1567 C CA . TYR A 1 210 ? -10.204 5.778 5.362 1.00 95.12 210 TYR A CA 1
ATOM 1568 C C . TYR A 1 210 ? -10.596 6.195 3.954 1.00 95.12 210 TYR A C 1
ATOM 1570 O O . TYR A 1 210 ? -9.719 6.415 3.126 1.00 95.12 210 TYR A O 1
ATOM 157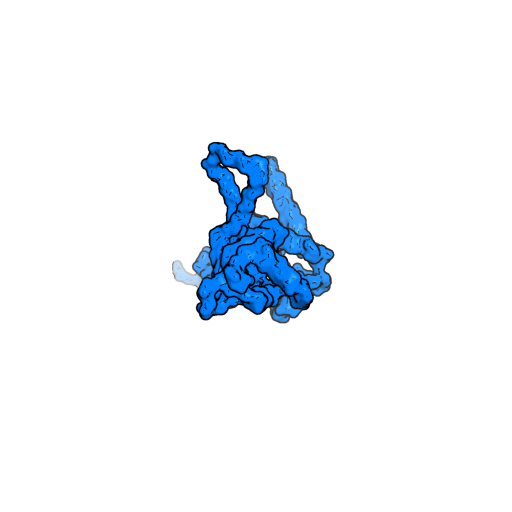8 N N . ARG A 1 211 ? -11.888 6.366 3.688 1.00 94.31 211 ARG A N 1
ATOM 1579 C CA . ARG A 1 211 ? -12.378 6.931 2.430 1.00 94.31 211 ARG A CA 1
ATOM 1580 C C . ARG A 1 211 ? -11.867 8.359 2.227 1.00 94.31 211 ARG A C 1
ATOM 1582 O O . ARG A 1 211 ? -11.221 8.641 1.223 1.00 94.31 211 ARG A O 1
ATOM 1589 N N . ASP A 1 212 ? -12.079 9.226 3.217 1.00 93.12 212 ASP A N 1
ATOM 1590 C CA . ASP A 1 212 ? -11.612 10.617 3.185 1.00 93.12 212 ASP A CA 1
ATOM 1591 C C . ASP A 1 212 ? -10.069 10.699 3.138 1.00 93.12 212 ASP A C 1
ATOM 1593 O O . ASP A 1 212 ? -9.495 11.613 2.542 1.00 93.12 212 ASP A O 1
ATOM 1597 N N . THR A 1 213 ? -9.381 9.741 3.768 1.00 92.06 213 THR A N 1
ATOM 1598 C CA . THR A 1 213 ? -7.912 9.649 3.755 1.00 92.06 213 THR A CA 1
ATOM 1599 C C . THR A 1 213 ? -7.393 9.153 2.409 1.00 92.06 213 THR A C 1
ATOM 1601 O O . THR A 1 213 ? -6.422 9.707 1.910 1.00 92.06 213 THR A O 1
ATOM 1604 N N . ALA A 1 214 ? -8.053 8.186 1.768 1.00 92.62 214 ALA A N 1
ATOM 1605 C CA . ALA A 1 214 ? -7.696 7.706 0.434 1.00 92.62 214 ALA A CA 1
ATOM 1606 C C . ALA A 1 214 ? -7.862 8.795 -0.636 1.00 92.62 214 ALA A C 1
ATOM 1608 O O . ALA A 1 214 ? -7.066 8.851 -1.569 1.00 92.62 214 ALA A O 1
ATOM 1609 N N . GLU A 1 215 ? -8.850 9.681 -0.483 1.00 90.75 215 GLU A N 1
ATOM 1610 C CA . GLU A 1 215 ? -9.062 10.817 -1.386 1.00 90.75 215 GLU A CA 1
ATOM 1611 C C . GLU A 1 215 ? -7.940 11.866 -1.281 1.00 90.75 215 GLU A C 1
ATOM 1613 O O . GLU A 1 215 ? -7.509 12.427 -2.286 1.00 90.75 215 GLU A O 1
ATOM 1618 N N . ARG A 1 216 ? -7.432 12.123 -0.068 1.00 90.00 216 ARG A N 1
ATOM 1619 C CA . ARG A 1 216 ? -6.405 13.155 0.181 1.00 90.00 216 ARG A CA 1
ATOM 1620 C C . ARG A 1 216 ? -4.977 12.628 0.078 1.00 90.00 216 ARG A C 1
ATOM 1622 O O . ARG A 1 216 ? -4.087 13.337 -0.381 1.00 90.00 216 ARG A O 1
ATOM 1629 N N . ASN A 1 217 ? -4.748 11.420 0.578 1.00 89.06 217 ASN A N 1
ATOM 1630 C CA . ASN A 1 217 ? -3.441 10.796 0.717 1.00 89.06 217 ASN A CA 1
ATOM 1631 C C . ASN A 1 217 ? -3.544 9.257 0.626 1.00 89.06 217 ASN A C 1
ATOM 1633 O O . ASN A 1 217 ? -3.426 8.553 1.634 1.00 89.06 217 ASN A O 1
ATOM 1637 N N . PRO A 1 218 ? -3.713 8.696 -0.584 1.00 89.50 218 PRO A N 1
ATOM 1638 C CA . PRO A 1 218 ? -3.815 7.248 -0.769 1.00 89.50 218 PRO A CA 1
ATOM 1639 C C . PRO A 1 218 ? -2.537 6.500 -0.363 1.00 89.50 218 PRO A C 1
ATOM 1641 O O . PRO A 1 218 ? -2.604 5.326 -0.006 1.00 89.50 218 PRO A O 1
ATOM 1644 N N . LYS A 1 219 ? -1.371 7.168 -0.372 1.00 86.12 219 LYS A N 1
ATOM 1645 C CA . LYS A 1 219 ? -0.095 6.572 0.059 1.00 86.12 219 LYS A CA 1
ATOM 1646 C C . LYS A 1 219 ? -0.131 6.172 1.536 1.00 86.12 219 LYS A C 1
ATOM 1648 O O . LYS A 1 219 ? 0.373 5.111 1.885 1.00 86.12 219 LYS A O 1
ATOM 1653 N N . GLN A 1 220 ? -0.770 6.986 2.377 1.00 88.94 220 GLN A N 1
ATOM 1654 C CA . GLN A 1 220 ? -0.939 6.692 3.801 1.00 88.94 220 GLN A CA 1
ATOM 1655 C C . GLN A 1 220 ? -1.796 5.444 4.019 1.00 88.94 220 GLN A C 1
ATOM 1657 O O . GLN A 1 220 ? -1.396 4.555 4.757 1.00 88.94 220 GLN A O 1
ATOM 1662 N N . VAL A 1 221 ? -2.918 5.325 3.305 1.00 92.75 221 VAL A N 1
ATOM 1663 C CA . VAL A 1 221 ? -3.803 4.152 3.408 1.00 92.75 221 VAL A CA 1
ATOM 1664 C C . VAL A 1 221 ? -3.075 2.863 3.027 1.00 92.75 221 VAL A C 1
ATOM 1666 O O . VAL A 1 221 ? -3.229 1.843 3.694 1.00 92.75 221 VAL A O 1
ATOM 1669 N N . TRP A 1 222 ? -2.244 2.912 1.985 1.00 90.62 222 TRP A N 1
ATOM 1670 C CA . TRP A 1 222 ? -1.407 1.778 1.604 1.00 90.62 222 TRP A CA 1
AT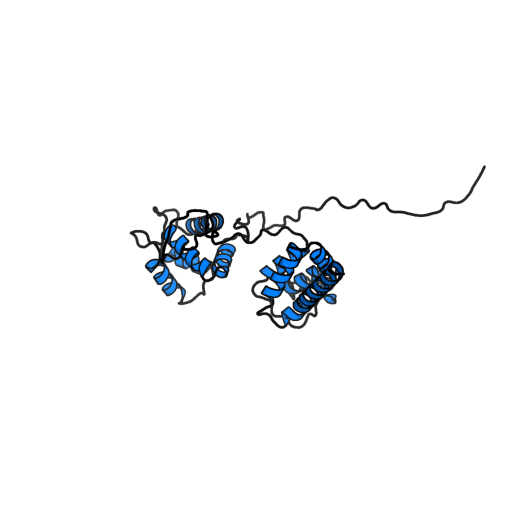OM 1671 C C . TRP A 1 222 ? -0.357 1.435 2.651 1.00 90.62 222 TRP A C 1
ATOM 1673 O O . TRP A 1 222 ? -0.227 0.265 2.996 1.00 90.62 222 TRP A O 1
ATOM 1683 N N . SER A 1 223 ? 0.361 2.435 3.171 1.00 88.06 223 SER A N 1
ATOM 1684 C CA . SER A 1 223 ? 1.312 2.249 4.273 1.00 88.06 223 SER A CA 1
ATOM 1685 C C . SER A 1 223 ? 0.645 1.533 5.446 1.00 88.06 223 SER A C 1
ATOM 1687 O O . SER A 1 223 ? 1.151 0.517 5.917 1.00 88.06 223 SER A O 1
ATOM 1689 N N . ASP A 1 224 ? -0.537 1.999 5.848 1.00 91.38 224 ASP A N 1
ATOM 1690 C CA . ASP A 1 224 ? -1.293 1.417 6.952 1.00 91.38 224 ASP A CA 1
ATOM 1691 C C . ASP A 1 224 ? -1.667 -0.042 6.644 1.00 91.38 224 ASP A C 1
ATOM 1693 O O . ASP A 1 224 ? -1.401 -0.927 7.453 1.00 91.38 224 ASP A O 1
ATOM 1697 N N . LEU A 1 225 ? -2.185 -0.340 5.447 1.00 92.19 225 LEU A N 1
ATOM 1698 C CA . LEU A 1 225 ? -2.501 -1.709 5.015 1.00 92.19 225 LEU A CA 1
ATOM 1699 C C . LEU A 1 225 ? -1.272 -2.640 5.002 1.00 92.19 225 LEU A C 1
ATOM 1701 O O . LEU A 1 225 ? -1.377 -3.788 5.450 1.00 92.19 225 LEU A O 1
ATOM 1705 N N . TYR A 1 226 ? -0.101 -2.154 4.575 1.00 88.69 226 TYR A N 1
ATOM 1706 C CA . TYR A 1 226 ? 1.147 -2.926 4.610 1.00 88.69 226 TYR A CA 1
ATOM 1707 C C . TYR A 1 226 ? 1.557 -3.299 6.043 1.00 88.69 226 TYR A C 1
ATOM 1709 O O . TYR A 1 226 ? 1.990 -4.429 6.275 1.00 88.69 226 TYR A O 1
ATOM 1717 N N . GLN A 1 227 ? 1.332 -2.426 7.035 1.00 88.12 227 GLN A N 1
ATOM 1718 C CA . GLN A 1 227 ? 1.585 -2.736 8.457 1.00 88.12 227 GLN A CA 1
ATOM 1719 C C . GLN A 1 227 ? 0.681 -3.862 9.007 1.00 88.12 227 GLN A C 1
ATOM 1721 O O . GLN A 1 227 ? 0.988 -4.493 10.029 1.00 88.12 227 GLN A O 1
ATOM 1726 N N . PHE A 1 228 ? -0.432 -4.148 8.322 1.00 88.94 228 PHE A N 1
ATOM 1727 C CA . PHE A 1 228 ? -1.329 -5.276 8.601 1.00 88.94 228 PHE A CA 1
ATOM 1728 C C . PHE A 1 228 ? -1.108 -6.482 7.677 1.00 88.94 228 PHE A C 1
ATOM 1730 O O . PHE A 1 228 ? -1.913 -7.419 7.692 1.00 88.94 228 PHE A O 1
ATOM 1737 N N . GLY A 1 229 ? -0.012 -6.486 6.911 1.00 88.00 229 GLY A N 1
ATOM 1738 C CA . GLY A 1 229 ? 0.411 -7.605 6.070 1.00 88.00 229 GLY A CA 1
ATOM 1739 C C . GLY A 1 229 ? -0.385 -7.763 4.775 1.00 88.00 229 GLY A C 1
ATOM 1740 O O . GLY A 1 229 ? -0.361 -8.842 4.182 1.00 88.00 229 GLY A O 1
ATOM 1741 N N . TYR A 1 230 ? -1.121 -6.734 4.352 1.00 89.50 230 TYR A N 1
ATOM 1742 C CA . TYR A 1 230 ? -1.781 -6.730 3.048 1.00 89.50 230 TYR A CA 1
ATOM 1743 C C . TYR A 1 230 ? -0.782 -6.414 1.942 1.00 89.50 230 TYR A C 1
ATOM 1745 O O . TYR A 1 230 ? 0.031 -5.511 2.088 1.00 89.50 230 TYR A O 1
ATOM 1753 N N . ASN A 1 231 ? -0.869 -7.134 0.827 1.00 86.25 231 ASN A N 1
ATOM 1754 C CA . ASN A 1 231 ? -0.089 -6.869 -0.380 1.00 86.25 231 ASN A CA 1
ATOM 1755 C C . ASN A 1 231 ? -0.802 -5.855 -1.295 1.00 86.25 231 ASN A C 1
ATOM 1757 O O . ASN A 1 231 ? -1.941 -5.463 -1.036 1.00 86.25 231 ASN A O 1
ATOM 1761 N N . SER A 1 232 ? -0.170 -5.489 -2.416 1.00 84.94 232 SER A N 1
ATOM 1762 C CA . SER A 1 232 ? -0.740 -4.594 -3.440 1.00 84.94 232 SER A CA 1
ATOM 1763 C C . SER A 1 232 ? -2.097 -5.060 -3.992 1.00 84.94 232 SER A C 1
ATOM 1765 O O . SER A 1 232 ? -2.917 -4.227 -4.362 1.00 84.94 232 SER A O 1
ATOM 1767 N N . ASP A 1 233 ? -2.371 -6.369 -3.989 1.00 85.25 233 ASP A N 1
ATOM 1768 C CA . ASP A 1 233 ? -3.665 -6.953 -4.389 1.00 85.25 233 ASP A CA 1
ATOM 1769 C C . ASP A 1 233 ? -4.723 -6.943 -3.269 1.00 85.25 233 ASP A C 1
ATOM 1771 O O . ASP A 1 233 ? -5.805 -7.503 -3.434 1.00 85.25 233 ASP A O 1
ATOM 1775 N N . LEU A 1 234 ? -4.421 -6.359 -2.103 1.00 88.38 234 LEU A N 1
ATOM 1776 C CA . LEU A 1 234 ? -5.257 -6.408 -0.893 1.00 88.38 234 LEU A CA 1
ATOM 1777 C C . LEU A 1 234 ? -5.505 -7.832 -0.370 1.00 88.38 234 LEU A C 1
ATOM 1779 O O . LEU A 1 234 ? -6.423 -8.074 0.414 1.00 88.38 234 LEU A O 1
ATOM 1783 N N . VAL A 1 235 ? -4.644 -8.772 -0.754 1.00 87.88 235 VAL A N 1
ATOM 1784 C CA . VAL A 1 235 ? -4.573 -10.114 -0.175 1.00 87.88 235 VAL A CA 1
ATOM 1785 C C . VAL A 1 235 ? -3.546 -10.090 0.947 1.00 87.88 235 VAL A C 1
ATOM 1787 O O . VAL A 1 235 ? -2.442 -9.567 0.774 1.00 87.88 235 VAL A O 1
ATOM 1790 N N . ARG A 1 236 ? -3.900 -10.645 2.107 1.00 83.19 236 ARG A N 1
ATOM 1791 C CA . ARG A 1 236 ? -2.962 -10.780 3.220 1.00 83.19 236 ARG A CA 1
ATOM 1792 C C . ARG A 1 236 ? -1.944 -11.868 2.891 1.00 83.19 236 ARG A C 1
ATOM 1794 O O . ARG A 1 236 ? -2.340 -12.983 2.555 1.00 83.19 236 ARG A O 1
ATOM 1801 N N . ALA A 1 237 ? -0.656 -11.555 3.010 1.00 70.38 237 ALA A N 1
ATOM 1802 C CA . ALA A 1 237 ? 0.386 -12.563 2.895 1.00 70.38 237 ALA A CA 1
ATOM 1803 C C . ALA A 1 237 ? 0.168 -13.598 4.008 1.00 70.38 237 ALA A C 1
ATOM 1805 O O . ALA A 1 237 ? 0.288 -13.285 5.196 1.00 70.38 237 ALA A O 1
ATOM 1806 N N . GLY A 1 238 ? -0.225 -14.816 3.637 1.00 60.34 238 GLY A N 1
ATOM 1807 C CA . GLY A 1 238 ? -0.284 -15.918 4.591 1.00 60.34 238 GLY A CA 1
ATOM 1808 C C . GLY A 1 238 ? 1.108 -16.171 5.188 1.00 60.34 238 GLY A C 1
ATOM 1809 O O . GLY A 1 238 ? 2.108 -15.826 4.554 1.00 60.34 238 GLY A O 1
ATOM 1810 N N . PRO A 1 239 ? 1.208 -16.807 6.369 1.00 53.06 239 PRO A N 1
ATOM 1811 C CA . PRO A 1 239 ? 2.500 -17.168 6.959 1.00 53.06 239 PRO A CA 1
ATOM 1812 C C . PRO A 1 239 ? 3.372 -18.046 6.040 1.00 53.06 239 PRO A C 1
ATOM 1814 O O . PRO A 1 239 ? 4.578 -18.113 6.248 1.00 53.06 239 PRO A O 1
ATOM 1817 N N . GLU A 1 240 ? 2.793 -18.675 5.010 1.00 45.47 240 GLU A N 1
ATOM 1818 C CA . GLU A 1 240 ? 3.520 -19.465 4.008 1.00 45.47 240 GLU A CA 1
ATOM 1819 C C . GLU A 1 240 ? 4.051 -18.652 2.811 1.00 45.47 240 GLU A C 1
ATOM 1821 O O . GLU A 1 240 ? 5.017 -19.066 2.180 1.00 45.47 240 GLU A O 1
ATOM 1826 N N . GLN A 1 241 ? 3.504 -17.470 2.504 1.00 43.62 241 GLN A N 1
ATOM 1827 C CA . GLN A 1 241 ? 3.917 -16.697 1.316 1.00 43.62 241 GLN A CA 1
ATOM 1828 C C . GLN A 1 241 ? 5.163 -15.828 1.535 1.00 43.62 241 GLN A C 1
ATOM 1830 O O . GLN A 1 241 ? 5.764 -15.345 0.577 1.00 43.62 241 GLN A O 1
ATOM 1835 N N . SER A 1 242 ? 5.591 -15.641 2.782 1.00 39.53 242 SER A N 1
ATOM 1836 C CA . SER A 1 242 ? 6.840 -14.952 3.125 1.00 39.53 242 SER A CA 1
ATOM 1837 C C . SER A 1 242 ? 8.083 -15.846 2.988 1.00 39.53 242 SER A C 1
ATOM 1839 O O . SER A 1 242 ? 9.202 -15.340 3.071 1.00 39.53 242 SER A O 1
ATOM 1841 N N . ALA A 1 243 ? 7.913 -17.145 2.713 1.00 37.72 243 ALA A N 1
ATOM 1842 C CA . ALA A 1 243 ? 8.994 -18.111 2.535 1.00 37.72 243 ALA A CA 1
ATOM 1843 C C . ALA A 1 243 ? 8.999 -18.717 1.118 1.00 37.72 243 ALA A C 1
ATOM 1845 O O . ALA A 1 243 ? 8.758 -19.900 0.928 1.00 37.72 243 ALA A O 1
ATOM 1846 N N . GLY A 1 244 ? 9.333 -17.900 0.116 1.00 41.91 244 GLY A N 1
ATOM 1847 C CA . GLY A 1 244 ? 9.957 -18.382 -1.119 1.00 41.91 244 GLY A CA 1
ATOM 1848 C C . GLY A 1 244 ? 9.114 -19.282 -2.024 1.00 41.91 244 GLY A C 1
ATOM 1849 O O . GLY A 1 244 ? 9.451 -20.445 -2.213 1.00 41.91 244 GLY A O 1
ATOM 1850 N N . GLU A 1 245 ? 8.135 -18.718 -2.729 1.00 36.06 245 GLU A N 1
ATOM 1851 C CA . GLU A 1 245 ? 7.582 -19.376 -3.918 1.00 36.06 245 GLU A CA 1
ATOM 1852 C C . GLU A 1 245 ? 8.364 -18.960 -5.173 1.00 36.06 245 GLU A C 1
ATOM 1854 O O . GLU A 1 245 ? 7.897 -18.234 -6.049 1.00 36.06 245 GLU A O 1
ATOM 1859 N N . ALA A 1 246 ? 9.616 -19.419 -5.241 1.00 37.38 246 ALA A N 1
ATOM 1860 C CA . ALA A 1 246 ? 10.322 -19.583 -6.504 1.00 37.38 246 ALA A CA 1
ATOM 1861 C C . ALA A 1 246 ? 9.878 -20.925 -7.103 1.00 37.38 246 ALA A C 1
ATOM 1863 O O . ALA A 1 246 ? 10.545 -21.945 -6.937 1.00 37.38 246 ALA A O 1
ATOM 1864 N N . ALA A 1 247 ? 8.720 -20.942 -7.766 1.00 31.25 247 ALA A N 1
ATOM 1865 C CA . ALA A 1 247 ? 8.325 -22.091 -8.570 1.00 31.25 247 ALA A CA 1
ATOM 1866 C C . ALA A 1 247 ? 9.362 -22.309 -9.697 1.00 31.25 247 ALA A C 1
ATOM 1868 O O . ALA A 1 247 ? 9.784 -21.337 -10.337 1.00 31.25 247 ALA A O 1
ATOM 1869 N N . PRO A 1 248 ? 9.802 -23.554 -9.956 1.00 35.72 248 PRO A N 1
ATOM 1870 C CA . PRO A 1 248 ? 10.821 -23.822 -10.956 1.00 35.72 248 PRO A CA 1
ATOM 1871 C C . PRO A 1 248 ? 10.223 -23.656 -12.355 1.00 35.72 248 PRO A C 1
ATOM 1873 O O . PRO A 1 248 ? 9.281 -24.348 -12.736 1.00 35.72 248 PRO A O 1
ATOM 1876 N N . ALA A 1 249 ? 10.806 -22.757 -13.146 1.00 37.44 249 ALA A N 1
ATOM 1877 C CA . ALA A 1 249 ? 10.606 -22.717 -14.588 1.00 37.44 249 ALA A CA 1
ATOM 1878 C C . ALA A 1 249 ? 11.315 -23.925 -15.228 1.00 37.44 249 ALA A C 1
ATOM 1880 O O . ALA A 1 249 ? 12.419 -23.809 -15.757 1.00 37.44 249 ALA A O 1
ATOM 1881 N N . ALA A 1 250 ? 10.699 -25.101 -15.138 1.00 38.41 250 ALA A N 1
ATOM 1882 C CA . ALA A 1 250 ? 11.076 -26.275 -15.911 1.00 38.41 250 ALA A CA 1
ATOM 1883 C C . ALA A 1 250 ? 10.253 -26.293 -17.207 1.00 38.41 250 A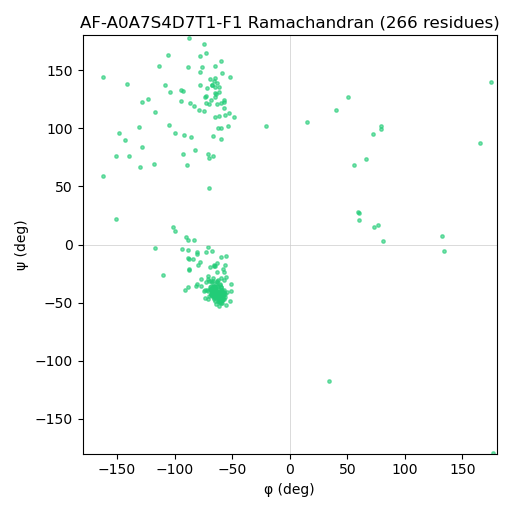LA A C 1
ATOM 1885 O O . ALA A 1 250 ? 9.100 -26.699 -17.191 1.00 38.41 250 ALA A O 1
ATOM 1886 N N . ASP A 1 251 ? 10.824 -25.739 -18.280 1.00 36.38 251 ASP A N 1
ATOM 1887 C CA . ASP A 1 251 ? 10.835 -26.312 -19.640 1.00 36.38 251 ASP A CA 1
ATOM 1888 C C . ASP A 1 251 ? 11.245 -25.246 -20.662 1.00 36.38 251 ASP A C 1
ATOM 1890 O O . ASP A 1 251 ? 10.424 -24.551 -21.259 1.00 36.38 251 ASP A O 1
ATOM 1894 N N . ALA A 1 252 ? 12.557 -25.107 -20.865 1.00 38.31 252 ALA A N 1
ATOM 1895 C CA . ALA A 1 252 ? 13.127 -24.506 -22.071 1.00 38.31 252 ALA A CA 1
ATOM 1896 C C . ALA A 1 252 ? 14.610 -24.890 -22.204 1.00 38.31 252 ALA A C 1
ATOM 1898 O O . ALA A 1 252 ? 15.490 -24.034 -22.220 1.00 38.31 252 ALA A O 1
ATOM 1899 N N . ALA A 1 253 ? 14.905 -26.188 -22.279 1.00 38.38 253 ALA A N 1
ATOM 1900 C CA . ALA A 1 253 ? 16.238 -26.667 -22.640 1.00 38.38 253 ALA A CA 1
ATOM 1901 C C . ALA A 1 253 ? 16.136 -27.877 -23.575 1.00 38.38 253 ALA A C 1
ATOM 1903 O O . ALA A 1 253 ? 16.359 -29.016 -23.184 1.00 38.38 253 ALA A O 1
ATOM 1904 N N . ALA A 1 254 ? 15.818 -27.610 -24.840 1.00 34.06 254 ALA A N 1
ATOM 1905 C CA . ALA A 1 254 ? 16.120 -28.517 -25.939 1.00 34.06 254 ALA A CA 1
ATOM 1906 C C . ALA A 1 254 ? 16.844 -27.720 -27.031 1.00 34.06 254 ALA A C 1
ATOM 1908 O O . ALA A 1 254 ? 16.237 -27.209 -27.969 1.00 34.06 254 ALA A O 1
ATOM 1909 N N . ALA A 1 255 ? 18.158 -27.576 -26.864 1.00 37.25 255 ALA A N 1
ATOM 1910 C CA . ALA A 1 255 ? 19.071 -27.226 -27.944 1.00 37.25 255 ALA A CA 1
ATOM 1911 C C . ALA A 1 255 ? 19.833 -28.502 -28.352 1.00 37.25 255 ALA A C 1
ATOM 1913 O O . ALA A 1 255 ? 20.347 -29.192 -27.470 1.00 37.25 255 ALA A O 1
ATOM 1914 N N . PRO A 1 256 ? 19.918 -28.847 -29.649 1.00 39.34 256 PRO A N 1
ATOM 1915 C CA . PRO A 1 256 ? 20.735 -29.961 -30.108 1.00 39.34 256 PRO A CA 1
ATOM 1916 C C . PRO A 1 256 ? 22.211 -29.546 -30.175 1.00 39.34 256 PRO A C 1
ATOM 1918 O O . PRO A 1 256 ? 22.601 -28.681 -30.961 1.00 39.34 256 PRO A O 1
ATOM 1921 N N . SER A 1 257 ? 23.034 -30.185 -29.346 1.00 39.56 257 SER A N 1
ATOM 1922 C CA . SER A 1 257 ? 24.490 -30.058 -29.363 1.00 39.56 257 SER A CA 1
ATOM 1923 C C . SER A 1 257 ? 25.084 -30.817 -30.550 1.00 39.56 257 SER A C 1
ATOM 1925 O O . SER A 1 257 ? 25.035 -32.043 -30.615 1.00 39.56 257 SER A O 1
ATOM 1927 N N . SER A 1 258 ? 25.694 -30.078 -31.471 1.00 42.66 258 SER A N 1
ATOM 1928 C CA . SER A 1 258 ? 26.665 -30.586 -32.435 1.00 42.66 258 SER A CA 1
ATOM 1929 C C . SER A 1 258 ? 28.005 -30.888 -31.747 1.00 42.66 258 SER A C 1
ATOM 1931 O O . SER A 1 258 ? 28.588 -29.999 -31.129 1.00 42.66 258 SER A O 1
ATOM 1933 N N . SER A 1 259 ? 28.522 -32.104 -31.911 1.00 42.19 259 SER A N 1
ATOM 1934 C CA . SER A 1 259 ? 29.915 -32.497 -31.634 1.00 42.19 259 SER A CA 1
ATOM 1935 C C . SER A 1 259 ? 30.259 -33.606 -32.634 1.00 42.19 259 SER A C 1
ATOM 1937 O O . SER A 1 259 ? 29.675 -34.681 -32.581 1.00 42.19 259 SER A O 1
ATOM 1939 N N . ALA A 1 260 ? 30.895 -33.274 -33.757 1.00 35.84 260 ALA A N 1
ATOM 1940 C CA . ALA A 1 260 ? 32.349 -33.240 -33.949 1.00 35.84 260 ALA A CA 1
ATOM 1941 C C . ALA A 1 260 ? 32.969 -34.632 -34.191 1.00 35.84 260 ALA A C 1
ATOM 1943 O O . ALA A 1 260 ? 33.172 -35.419 -33.279 1.00 35.84 260 ALA A O 1
ATOM 1944 N N . ALA A 1 261 ? 33.257 -34.857 -35.475 1.00 36.69 261 ALA A N 1
ATOM 1945 C CA . ALA A 1 261 ? 34.521 -35.321 -36.045 1.00 36.69 261 ALA A CA 1
ATOM 1946 C C . ALA A 1 261 ? 35.243 -36.575 -35.496 1.00 36.69 261 ALA A C 1
ATOM 1948 O O . ALA A 1 261 ? 35.719 -36.621 -34.370 1.00 36.69 261 ALA A O 1
ATOM 1949 N N . ALA A 1 262 ? 35.526 -37.448 -36.472 1.00 34.53 262 ALA A N 1
ATOM 1950 C CA . ALA A 1 262 ? 36.761 -38.212 -36.664 1.00 34.53 262 ALA A CA 1
ATOM 1951 C C . ALA A 1 262 ? 36.986 -39.482 -35.821 1.00 34.53 262 ALA A C 1
ATOM 1953 O O . ALA A 1 262 ? 37.571 -39.457 -34.746 1.00 34.53 262 ALA A O 1
ATOM 1954 N N . ALA A 1 263 ? 36.701 -40.628 -36.447 1.00 36.91 263 ALA A N 1
ATOM 1955 C CA . ALA A 1 263 ? 37.524 -41.825 -36.309 1.00 36.91 263 ALA A CA 1
ATOM 1956 C C . ALA A 1 263 ? 37.867 -42.335 -37.716 1.00 36.91 263 ALA A C 1
ATOM 1958 O O . ALA A 1 263 ? 36.993 -42.539 -38.558 1.00 36.91 263 ALA A O 1
ATOM 1959 N N . ALA A 1 264 ? 39.166 -42.430 -37.975 1.00 37.56 264 ALA A N 1
ATOM 1960 C CA . ALA A 1 264 ? 39.762 -42.824 -39.235 1.00 37.56 264 ALA A CA 1
ATOM 1961 C C . ALA A 1 264 ? 39.685 -44.343 -39.473 1.00 37.56 264 ALA A C 1
ATOM 1963 O O . ALA A 1 264 ? 39.698 -45.122 -38.528 1.00 37.56 264 ALA A O 1
ATOM 1964 N N . ALA A 1 265 ? 39.671 -44.697 -40.761 1.00 39.94 265 ALA A N 1
ATOM 1965 C CA . ALA A 1 265 ? 40.359 -45.823 -41.402 1.00 39.94 265 ALA A CA 1
ATOM 1966 C C . ALA A 1 265 ? 40.430 -47.186 -40.678 1.00 39.94 265 ALA A C 1
ATOM 1968 O O . ALA A 1 265 ? 41.189 -47.340 -39.728 1.00 39.94 265 ALA A O 1
ATOM 1969 N N . ALA A 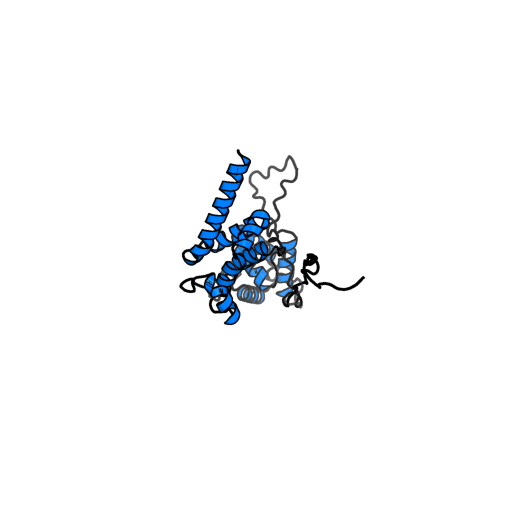1 266 ? 39.807 -48.214 -41.271 1.00 37.56 266 ALA A N 1
ATOM 1970 C CA . ALA A 1 266 ? 40.506 -49.388 -41.825 1.00 37.56 266 ALA A CA 1
ATOM 1971 C C . ALA A 1 266 ? 39.524 -50.467 -42.337 1.00 37.56 266 ALA A C 1
ATOM 1973 O O . ALA A 1 266 ? 38.558 -50.796 -41.661 1.00 37.56 266 ALA A O 1
ATOM 1974 N N . ALA A 1 267 ? 39.892 -51.063 -43.478 1.00 41.41 267 ALA A N 1
ATOM 1975 C CA . ALA A 1 267 ? 39.589 -52.429 -43.928 1.00 41.41 267 ALA A CA 1
ATOM 1976 C C . ALA A 1 267 ? 38.156 -52.788 -44.379 1.00 41.41 267 ALA A C 1
ATOM 1978 O O . ALA A 1 267 ? 37.332 -53.222 -43.578 1.00 41.41 267 ALA A O 1
ATOM 1979 N N . ALA A 1 268 ? 37.923 -52.720 -45.696 1.00 39.44 268 ALA A N 1
ATOM 1980 C CA . ALA A 1 268 ? 37.702 -53.864 -46.605 1.00 39.44 268 ALA A CA 1
ATOM 1981 C C . ALA A 1 268 ? 37.085 -53.371 -47.923 1.00 39.44 268 ALA A C 1
ATOM 1983 O O . ALA A 1 268 ? 36.017 -52.724 -47.868 1.00 39.44 268 ALA A O 1
#

Sequence (268 aa):
AAALLARSRCARAVELAAALVGEAQAYPGTADDVFALVGALAACAPAVRRYLVAREFPARLAAFVLKERAPKAVAAALRGVVDPRGAPALPDFLHVLEATAALLGARQAGKAPLLAEAHTQGGEGSYSRWGQQQAELAPAARAALAAVFEEQCRPHFRPLGMDTGDVLKYMERCQHAVGNVTHFQLKQMLAKYHTLPDGRLSKEGFLQYYRDTAERNPKQVWSDLYQFGYNSDLVRAGPEQSAGEAAPAADAAAAPSSSAAAAAAAAA